Protein AF-A0A9N8VY27-F1 (afdb_monomer)

Radius of gyration: 23.12 Å; Cα contacts (8 Å, |Δi|>4): 378; chains: 1; bounding box: 65×55×82 Å

Solvent-accessible surface area (backbone atoms only — not comparable to full-atom values): 11730 Å² total; per-residue (Å²): 120,70,76,61,56,57,55,54,54,52,52,53,52,54,52,57,55,53,61,64,66,69,63,81,72,71,74,78,86,75,78,68,67,91,66,80,69,91,60,79,56,94,45,89,75,40,46,39,53,56,49,27,48,49,54,14,64,77,67,76,49,36,41,46,21,41,37,42,38,32,51,51,81,36,40,37,30,55,74,49,71,52,62,86,35,38,39,63,42,40,29,87,77,61,75,83,46,96,44,73,17,51,81,63,75,64,68,43,48,51,77,38,72,49,52,33,12,26,27,38,68,54,91,88,37,25,30,30,35,40,39,32,34,37,37,70,48,100,80,61,44,49,33,36,40,38,41,37,28,47,69,75,75,72,58,46,74,52,74,48,64,71,56,72,89,54,35,41,75,49,54,45,73,36,80,92,57,29,30,44,36,39,36,37,28,52,49,82,75,75,73,80,65,66,72,63,60,59,62,52,58,73,72,53,89,125

Foldseek 3Di:
DVVVVVVVVVVVVVVVVVVVVVPPPPPPDAPQDPDPDPQPDPDLQNVQLVLLVVVCVVVVWAKAKEKEFAQAQFKKFWPDKDKPFFDWDAPVSVVPDGDGQPWDRDIDGHRDMRMHMTIGPDDQAWIWMKTKMFTPDPVRWIKMKIWTGHSDDAIDIDMDGDDPQFWDWHWHADDRRRYIYIYIYTDDPPPPPPVVVVVVVVVPDD

Sequence (206 aa):
MFYRLLKFTVVIFTIAFLSELAHTASPPPIEATSSPFLCQEASATCSCPLLARKISSEHNSRCASIILDNKSSYNVRLVVASLEDGRWVTSDDSGDVDIDCSPRTKRFANDELEVLSSVTSHFLGGIRGYATFHLDDDASTNFTIYWDAPLLGDNSYGITGLPTTKYQVALQNNLDNTVFQVTVRPVSTYSTDWGSIFSVLSLIGI

Structure (mmCIF, N/CA/C/O backbone):
data_AF-A0A9N8VY27-F1
#
_entry.id   AF-A0A9N8VY27-F1
#
loop_
_atom_site.group_PDB
_atom_site.id
_atom_site.type_symbol
_atom_site.label_atom_id
_atom_site.label_alt_id
_atom_site.label_comp_id
_atom_site.label_asym_id
_atom_site.label_entity_id
_atom_site.label_seq_id
_atom_site.pdbx_PDB_ins_code
_atom_site.Cartn_x
_atom_site.Cartn_y
_atom_site.Cartn_z
_atom_site.occupancy
_atom_site.B_iso_or_equiv
_atom_site.auth_seq_id
_atom_site.auth_comp_id
_atom_site.auth_asym_id
_atom_site.auth_atom_id
_atom_site.pdbx_PDB_model_num
ATOM 1 N N . MET A 1 1 ? -9.337 -30.375 -45.162 1.00 54.84 1 MET A N 1
ATOM 2 C CA . MET A 1 1 ? -8.388 -29.599 -44.327 1.00 54.84 1 MET A CA 1
ATOM 3 C C . MET A 1 1 ? -8.992 -28.286 -43.801 1.00 54.84 1 MET A C 1
ATOM 5 O O . MET A 1 1 ? -8.770 -27.970 -42.642 1.00 54.84 1 MET A O 1
ATOM 9 N N . PHE A 1 2 ? -9.850 -27.595 -44.567 1.00 47.31 2 PHE A N 1
ATOM 10 C CA . PHE A 1 2 ? -10.542 -26.354 -44.155 1.00 47.31 2 PHE A CA 1
ATOM 11 C C . PHE A 1 2 ? -11.469 -26.460 -42.923 1.00 47.31 2 PHE A C 1
ATOM 13 O O . PHE A 1 2 ? -11.530 -25.541 -42.114 1.00 47.31 2 PHE A O 1
ATOM 20 N N . TYR A 1 3 ? -12.138 -27.598 -42.716 1.00 42.38 3 TYR A N 1
ATOM 21 C CA . TYR A 1 3 ? -13.094 -27.772 -41.607 1.00 42.38 3 TYR A CA 1
ATOM 22 C C . TYR A 1 3 ? -12.462 -27.793 -40.202 1.00 42.38 3 TYR A C 1
ATOM 24 O O . TYR A 1 3 ? -13.162 -27.610 -39.208 1.00 42.38 3 TYR A O 1
ATOM 32 N N . ARG A 1 4 ? -11.148 -28.044 -40.098 1.00 44.53 4 ARG A N 1
ATOM 33 C CA . ARG A 1 4 ? -10.441 -28.065 -38.807 1.00 44.53 4 ARG A CA 1
ATOM 34 C C . ARG A 1 4 ? -10.007 -26.669 -38.361 1.00 44.53 4 ARG A C 1
ATOM 36 O O . ARG A 1 4 ? -10.072 -26.397 -37.171 1.00 44.53 4 ARG A O 1
ATOM 43 N N . LEU A 1 5 ? -9.655 -25.782 -39.295 1.00 49.31 5 LEU A N 1
ATOM 44 C CA . LEU A 1 5 ? -9.309 -24.393 -38.975 1.00 49.31 5 LEU A CA 1
ATOM 45 C C . LEU A 1 5 ? -10.522 -23.607 -38.462 1.00 49.31 5 LEU A C 1
ATOM 47 O O . LEU A 1 5 ? -10.403 -22.934 -37.447 1.00 49.31 5 LEU A O 1
ATOM 51 N N . LEU A 1 6 ? -11.700 -23.784 -39.073 1.00 49.19 6 LEU A N 1
ATOM 52 C CA . LEU A 1 6 ? -12.914 -23.054 -38.683 1.00 49.19 6 LEU A CA 1
ATOM 53 C C . LEU A 1 6 ? -13.363 -23.357 -37.237 1.00 49.19 6 LEU A C 1
ATOM 55 O O . LEU A 1 6 ? -13.847 -22.472 -36.538 1.00 49.19 6 LEU A O 1
ATOM 59 N N . LYS A 1 7 ? -13.169 -24.596 -36.758 1.00 47.38 7 LYS A N 1
ATOM 60 C CA . LYS A 1 7 ? -13.514 -24.978 -35.376 1.00 47.38 7 LYS A CA 1
ATOM 61 C C . LYS A 1 7 ? -12.592 -24.335 -34.339 1.00 47.38 7 LYS A C 1
ATOM 63 O O . LYS A 1 7 ? -13.070 -23.952 -33.278 1.00 47.38 7 LYS A O 1
ATOM 68 N N . PHE A 1 8 ? -11.303 -24.186 -34.646 1.00 51.16 8 PHE A N 1
ATOM 69 C CA . PHE A 1 8 ? -10.364 -23.522 -33.739 1.00 51.16 8 PHE A CA 1
ATOM 70 C C . PHE A 1 8 ? -10.653 -22.023 -33.621 1.00 51.16 8 PHE A C 1
ATOM 72 O O . PHE A 1 8 ? -10.611 -21.485 -32.520 1.00 51.16 8 PHE A O 1
ATOM 79 N N . THR A 1 9 ? -11.025 -21.357 -34.718 1.00 54.62 9 THR A N 1
ATOM 80 C CA . THR A 1 9 ? -11.335 -19.918 -34.692 1.00 54.62 9 THR A CA 1
ATOM 81 C C . THR A 1 9 ? -12.607 -19.612 -33.899 1.00 54.62 9 THR A C 1
ATOM 83 O O . THR A 1 9 ? -12.631 -18.644 -33.146 1.00 54.62 9 THR A O 1
ATOM 86 N N . VAL A 1 10 ? -13.641 -20.458 -34.006 1.00 56.47 10 VAL A N 1
ATOM 87 C CA . VAL A 1 10 ? -14.896 -20.285 -33.249 1.00 56.47 10 VAL A CA 1
ATOM 88 C C . VAL A 1 10 ? -14.684 -20.514 -31.750 1.00 56.47 10 VAL A C 1
ATOM 90 O O . VAL A 1 10 ? -15.194 -19.733 -30.954 1.00 56.47 10 VAL A O 1
ATOM 93 N N . VAL A 1 11 ? -13.884 -21.516 -31.358 1.00 55.38 11 VAL A N 1
ATOM 94 C CA . VAL A 1 11 ? -13.581 -21.784 -29.939 1.00 55.38 11 VAL A CA 1
ATOM 95 C C . VAL A 1 11 ? -12.801 -20.626 -29.303 1.00 55.38 11 VAL A C 1
ATOM 97 O O . VAL A 1 11 ? -13.135 -20.209 -28.195 1.00 55.38 11 VAL A O 1
ATOM 100 N N . ILE A 1 12 ? -11.822 -20.052 -30.013 1.00 58.09 12 ILE A N 1
ATOM 101 C CA . ILE A 1 12 ? -11.049 -18.897 -29.523 1.00 58.09 12 ILE A CA 1
ATOM 102 C C . ILE A 1 12 ? -11.950 -17.663 -29.357 1.00 58.09 12 ILE A C 1
ATOM 104 O O . ILE A 1 12 ? -11.882 -16.999 -28.324 1.00 58.09 12 ILE A O 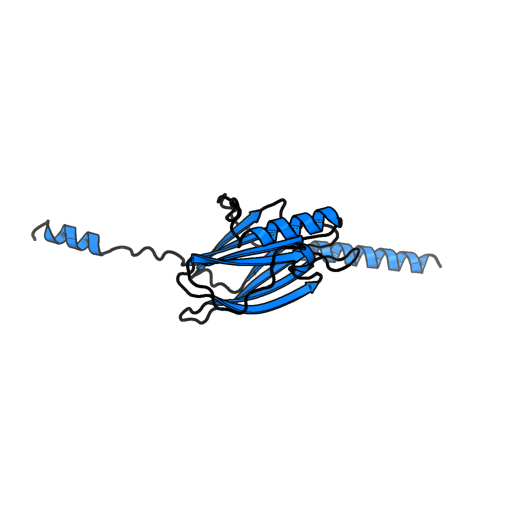1
ATOM 108 N N . PHE A 1 13 ? -12.849 -17.398 -30.311 1.00 51.25 13 PHE A N 1
ATOM 109 C CA . PHE A 1 13 ? -13.798 -16.285 -30.200 1.00 51.25 13 PHE A CA 1
ATOM 110 C C . PHE A 1 13 ? -14.789 -16.463 -29.042 1.00 51.25 13 PHE A C 1
ATOM 112 O O . PHE A 1 13 ? -15.081 -15.497 -28.344 1.00 51.25 13 PHE A O 1
ATOM 119 N N . THR A 1 14 ? -15.269 -17.683 -28.777 1.00 51.56 14 THR A N 1
ATOM 120 C CA . THR A 1 14 ? -16.169 -17.932 -27.638 1.00 51.56 14 THR A CA 1
ATOM 121 C C . THR A 1 14 ? -15.483 -17.804 -26.279 1.00 51.56 14 THR A C 1
ATOM 123 O O . THR A 1 14 ? -16.128 -17.370 -25.330 1.00 51.56 14 THR A O 1
ATOM 126 N N . ILE A 1 15 ? -14.188 -18.130 -26.171 1.00 54.22 15 ILE A N 1
ATOM 127 C CA . ILE A 1 15 ? -13.435 -17.943 -24.920 1.00 54.22 15 ILE A CA 1
ATOM 128 C C . ILE A 1 15 ? -13.197 -16.451 -24.668 1.00 54.22 15 ILE A C 1
ATOM 130 O O . ILE A 1 15 ? -13.440 -15.999 -23.555 1.00 54.22 15 ILE A O 1
ATOM 134 N N . ALA A 1 16 ? -12.828 -15.681 -25.701 1.00 53.41 16 ALA A N 1
ATOM 135 C CA . ALA A 1 16 ? -12.648 -14.232 -25.591 1.00 53.41 16 ALA A CA 1
ATOM 136 C C . ALA A 1 16 ? -13.942 -13.512 -25.157 1.00 53.41 16 ALA A C 1
ATOM 138 O O . ALA A 1 16 ? -13.914 -12.683 -24.249 1.00 53.41 16 ALA A O 1
ATOM 139 N N . PHE A 1 17 ? -15.089 -13.900 -25.726 1.00 48.56 17 PHE A N 1
ATOM 140 C CA . PHE A 1 17 ? -16.386 -13.298 -25.395 1.00 48.56 17 PHE A CA 1
ATOM 141 C C . PHE A 1 17 ? -16.886 -13.675 -23.986 1.00 48.56 17 PHE A C 1
ATOM 143 O O . PHE A 1 17 ? -17.552 -12.882 -23.325 1.00 48.56 17 PHE A O 1
ATOM 150 N N . LEU A 1 18 ? -16.546 -14.873 -23.488 1.00 44.47 18 LEU A N 1
ATOM 151 C CA . LEU A 1 18 ? -16.887 -15.299 -22.124 1.00 44.47 18 LEU A CA 1
ATOM 152 C C . LEU A 1 18 ? -16.002 -14.639 -21.054 1.00 44.47 18 LEU A C 1
ATOM 154 O O . LEU A 1 18 ? -16.495 -14.367 -19.961 1.00 44.47 18 LEU A O 1
ATOM 158 N N . SER A 1 19 ? -14.737 -14.320 -21.353 1.00 43.19 19 SER A N 1
ATOM 159 C CA . SER A 1 19 ? -13.894 -13.515 -20.451 1.00 43.19 19 SER A CA 1
ATOM 160 C C . SER A 1 19 ? -14.385 -12.071 -20.302 1.00 43.19 19 SER A C 1
ATOM 162 O O . SER A 1 19 ? -14.227 -11.479 -19.235 1.00 43.19 19 SER A O 1
ATOM 164 N N . GLU A 1 20 ? -15.037 -11.527 -21.328 1.00 44.81 20 GLU A N 1
ATOM 165 C CA . GLU A 1 20 ? -15.561 -10.155 -21.333 1.00 44.81 20 GLU A CA 1
ATOM 166 C C . GLU A 1 20 ? -16.872 -10.030 -20.531 1.00 44.81 20 GLU A C 1
ATOM 168 O O . GLU A 1 20 ? -17.117 -9.017 -19.881 1.00 44.81 20 GLU A O 1
ATOM 173 N N . LEU A 1 21 ? -17.671 -11.103 -20.463 1.00 42.84 21 LEU A N 1
ATOM 174 C CA . LEU A 1 21 ? -18.896 -11.169 -19.651 1.00 42.84 21 LEU A CA 1
ATOM 175 C C . LEU A 1 21 ? -18.650 -11.457 -18.159 1.00 42.84 21 LEU A C 1
ATOM 177 O O . LEU A 1 21 ? -19.529 -11.205 -17.340 1.00 42.84 21 LEU A O 1
ATOM 181 N N . ALA A 1 22 ? -17.471 -11.960 -17.779 1.00 44.81 22 ALA A N 1
ATOM 182 C CA . ALA A 1 22 ? -17.139 -12.237 -16.377 1.00 44.81 22 ALA A CA 1
ATOM 183 C C . ALA A 1 22 ? -16.659 -10.998 -15.588 1.00 44.81 22 ALA A C 1
ATOM 185 O O . ALA A 1 22 ? -16.536 -11.070 -14.367 1.00 44.81 22 ALA A O 1
ATOM 186 N N . HIS A 1 23 ? -16.417 -9.860 -16.252 1.00 45.12 23 HIS A N 1
ATOM 187 C CA . HIS A 1 23 ? -15.895 -8.638 -15.619 1.00 45.12 23 HIS A CA 1
ATOM 188 C C . HIS A 1 23 ? -16.975 -7.637 -15.170 1.00 45.12 23 HIS A C 1
ATOM 190 O O . HIS A 1 23 ? -16.653 -6.571 -14.651 1.00 45.12 23 HIS A O 1
ATOM 196 N N . THR A 1 24 ? -18.268 -7.961 -15.278 1.00 39.56 24 THR A N 1
ATOM 197 C CA . THR A 1 24 ? -19.356 -7.073 -14.819 1.00 39.56 24 THR A CA 1
ATOM 198 C C . THR A 1 24 ? -19.723 -7.268 -13.346 1.00 39.56 24 THR A C 1
ATOM 200 O O . THR A 1 24 ? -20.896 -7.253 -12.980 1.00 39.56 24 THR A O 1
ATOM 203 N N . ALA A 1 25 ? -18.724 -7.426 -12.485 1.00 40.16 25 ALA A N 1
ATOM 204 C CA . ALA A 1 25 ? -18.859 -7.142 -11.062 1.00 40.16 25 ALA A CA 1
ATOM 205 C C . ALA A 1 25 ? -17.912 -5.987 -10.738 1.00 40.16 25 ALA A C 1
ATOM 207 O O . ALA A 1 25 ? -16.914 -6.153 -10.043 1.00 40.16 25 ALA A O 1
ATOM 208 N N . 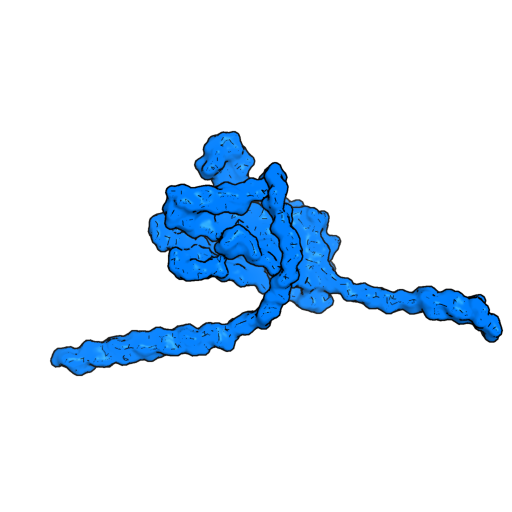SER A 1 26 ? -18.205 -4.813 -11.310 1.00 43.59 26 SER A N 1
ATOM 209 C CA . SER A 1 26 ? -17.558 -3.579 -10.877 1.00 43.59 26 SER A CA 1
ATOM 210 C C . SER A 1 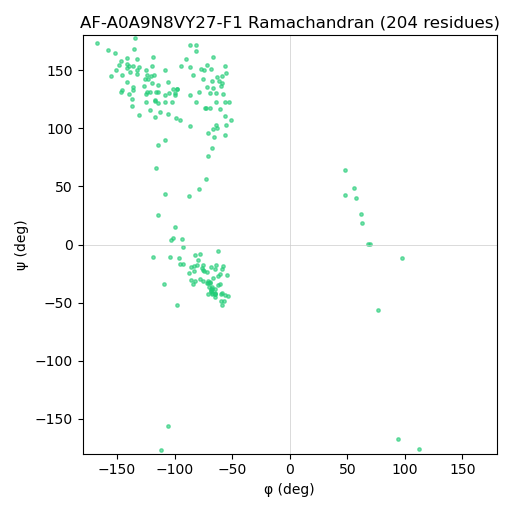26 ? -17.821 -3.428 -9.377 1.00 43.59 26 SER A C 1
ATOM 212 O O . SER A 1 26 ? -18.995 -3.396 -8.987 1.00 43.59 26 SER A O 1
ATOM 214 N N . PRO A 1 27 ? -16.785 -3.330 -8.527 1.00 49.81 27 PRO A N 1
ATOM 215 C CA . PRO A 1 27 ? -16.981 -2.885 -7.157 1.00 49.81 27 PRO A CA 1
ATOM 216 C C . PRO A 1 27 ? -17.672 -1.508 -7.164 1.00 49.81 27 PRO A C 1
ATOM 218 O O . PRO A 1 27 ? -17.583 -0.779 -8.163 1.00 49.81 27 PRO A O 1
ATOM 221 N N . PRO A 1 28 ? -18.420 -1.169 -6.097 1.00 37.41 28 PRO A N 1
ATOM 222 C CA . PRO A 1 28 ? -19.177 0.074 -6.039 1.00 37.41 28 PRO A CA 1
ATOM 223 C C . PRO A 1 28 ? -18.259 1.282 -6.280 1.00 37.41 28 PRO A C 1
ATOM 225 O O . PRO A 1 28 ? -17.085 1.237 -5.905 1.00 37.41 28 PRO A O 1
ATOM 228 N N . PRO A 1 29 ? -18.778 2.352 -6.908 1.00 36.16 29 PRO A N 1
ATOM 229 C CA . PRO A 1 29 ? -17.991 3.527 -7.237 1.00 36.16 29 PRO A CA 1
ATOM 230 C C . PRO A 1 29 ? -17.449 4.131 -5.944 1.00 36.16 29 PRO A C 1
ATOM 232 O O . PRO A 1 29 ? -18.200 4.533 -5.057 1.00 36.16 29 PRO A O 1
ATOM 235 N N . ILE A 1 30 ? -16.126 4.138 -5.831 1.00 54.56 30 ILE A N 1
ATOM 236 C CA . ILE A 1 30 ? -15.416 4.742 -4.714 1.00 54.56 30 ILE A CA 1
ATOM 237 C C . ILE A 1 30 ? -15.502 6.257 -4.907 1.00 54.56 30 ILE A C 1
ATOM 239 O O . ILE A 1 30 ? -15.006 6.784 -5.904 1.00 54.56 30 ILE A O 1
ATOM 243 N N . GLU A 1 31 ? -16.141 6.962 -3.974 1.00 38.44 31 GLU A N 1
ATOM 244 C CA . GLU A 1 31 ? -16.125 8.424 -3.942 1.00 38.44 31 GLU A CA 1
ATOM 245 C C . GLU A 1 31 ? -14.684 8.909 -3.730 1.00 38.44 31 GLU A C 1
ATOM 247 O O . GLU A 1 31 ? -14.147 8.899 -2.619 1.00 38.44 31 GLU A O 1
ATOM 252 N N . ALA A 1 32 ? -14.042 9.324 -4.822 1.00 40.38 32 ALA A N 1
ATOM 253 C CA . ALA A 1 32 ? -12.750 9.989 -4.801 1.00 40.38 32 ALA A CA 1
ATOM 254 C C . ALA A 1 32 ? -12.907 11.349 -4.108 1.00 40.38 32 ALA A C 1
ATOM 256 O O . ALA A 1 32 ? -13.254 12.357 -4.721 1.00 40.38 32 ALA A O 1
ATOM 257 N N . THR A 1 33 ? -12.680 11.378 -2.798 1.00 42.62 33 THR A N 1
ATOM 258 C CA . THR A 1 33 ? -12.598 12.632 -2.050 1.00 42.62 33 THR A CA 1
ATOM 259 C C . THR A 1 33 ? -11.269 13.294 -2.411 1.00 42.62 33 THR A C 1
ATOM 261 O O . THR A 1 33 ? -10.210 12.716 -2.168 1.00 42.62 33 THR A O 1
ATOM 264 N N . SER A 1 34 ? -11.304 14.487 -3.015 1.00 41.28 34 SER A N 1
ATOM 265 C CA . SER A 1 34 ? -10.111 15.233 -3.438 1.00 41.28 34 SER A CA 1
ATOM 266 C C . SER A 1 34 ? -9.337 15.784 -2.230 1.00 41.28 34 SER A C 1
ATOM 268 O O . SER A 1 34 ? -9.426 16.963 -1.888 1.00 41.28 34 SER A O 1
ATOM 270 N N . SER A 1 35 ? -8.608 14.918 -1.537 1.00 51.66 35 SER A N 1
ATOM 271 C CA . SER A 1 35 ? -7.626 15.310 -0.526 1.00 51.66 35 SER A CA 1
ATOM 272 C C . SER A 1 35 ? -6.291 15.642 -1.215 1.00 51.66 35 SER A C 1
ATOM 274 O O . SER A 1 35 ? -5.985 15.041 -2.247 1.00 51.66 35 SER A O 1
ATOM 276 N N . PRO A 1 36 ? -5.487 16.604 -0.733 1.00 61.84 36 PRO A N 1
ATOM 277 C CA . PRO A 1 36 ? -4.148 16.817 -1.275 1.00 61.84 36 PRO A CA 1
ATOM 278 C C . PRO A 1 36 ? -3.280 15.564 -1.080 1.00 61.84 36 PRO A C 1
ATOM 280 O O . PRO A 1 36 ? -3.354 14.897 -0.051 1.00 61.84 36 PRO A O 1
ATOM 283 N N . PHE A 1 37 ? -2.458 15.248 -2.086 1.00 65.88 37 PHE A N 1
ATOM 284 C CA . PHE A 1 37 ? -1.496 14.145 -2.042 1.00 65.88 37 PHE A CA 1
ATOM 285 C C . PHE A 1 37 ? -0.613 14.257 -0.790 1.00 65.88 37 PHE A C 1
ATOM 287 O O . PHE A 1 37 ? 0.070 15.267 -0.619 1.00 65.88 37 PHE A O 1
ATOM 294 N N . LEU A 1 38 ? -0.601 13.221 0.061 1.00 65.38 38 LEU A N 1
ATOM 295 C CA . LEU A 1 38 ? 0.125 13.228 1.346 1.00 65.38 38 LEU A CA 1
ATOM 296 C C . LEU A 1 38 ? 1.636 13.474 1.195 1.00 65.38 38 LEU A C 1
ATOM 298 O O . LEU A 1 38 ? 2.291 13.905 2.138 1.00 65.38 38 LEU A O 1
ATOM 302 N N . CYS A 1 39 ? 2.181 13.232 0.004 1.00 65.81 39 CYS A N 1
ATOM 303 C CA . CYS A 1 39 ? 3.603 13.324 -0.298 1.00 65.81 39 CYS A CA 1
ATOM 304 C C . CYS A 1 39 ? 3.971 14.529 -1.182 1.00 65.81 39 CYS A C 1
ATOM 306 O O . CYS A 1 39 ? 4.744 14.399 -2.130 1.00 65.81 39 CYS A O 1
ATOM 308 N N . GLN A 1 40 ? 3.413 15.710 -0.892 1.00 56.56 40 GLN A N 1
ATOM 309 C CA . GLN A 1 40 ? 3.793 16.959 -1.573 1.00 56.56 40 GLN A CA 1
ATOM 310 C C . GLN A 1 40 ? 5.149 17.532 -1.121 1.00 56.56 40 GLN A C 1
ATOM 312 O O . GLN A 1 40 ? 5.768 18.267 -1.887 1.00 56.56 40 GLN A O 1
ATOM 317 N N . GLU A 1 41 ? 5.635 17.181 0.075 1.00 51.69 41 GLU A N 1
ATOM 318 C CA . GLU A 1 41 ? 6.938 17.628 0.584 1.00 51.69 41 GLU A CA 1
ATOM 319 C C . GLU A 1 41 ? 7.973 16.496 0.608 1.00 51.69 41 GLU A C 1
ATOM 321 O O . GLU A 1 41 ? 7.641 15.323 0.794 1.00 51.69 41 GLU A O 1
ATOM 326 N N . ALA A 1 42 ? 9.249 16.861 0.439 1.00 50.66 42 ALA A N 1
ATOM 327 C CA . ALA A 1 42 ? 10.400 15.958 0.414 1.00 50.66 42 ALA A CA 1
ATOM 328 C C . ALA A 1 42 ? 10.751 15.408 1.812 1.00 50.66 42 ALA A C 1
ATOM 330 O O . ALA A 1 42 ? 11.866 15.576 2.306 1.00 50.66 42 ALA A O 1
ATOM 331 N N . SER A 1 43 ? 9.795 14.759 2.476 1.00 60.38 43 SER A N 1
ATOM 332 C CA . SER A 1 43 ? 10.074 13.961 3.666 1.00 60.38 43 SER A CA 1
ATOM 333 C C . SER A 1 43 ? 10.754 12.649 3.261 1.00 60.38 43 SER A C 1
ATOM 335 O O . SER A 1 43 ? 10.498 12.102 2.184 1.00 60.38 43 SER A O 1
ATOM 337 N N . ALA A 1 44 ? 11.604 12.104 4.136 1.00 61.03 44 ALA A N 1
ATOM 338 C CA . ALA A 1 44 ? 12.283 10.824 3.904 1.00 61.03 44 ALA A CA 1
ATOM 339 C C . ALA A 1 44 ? 11.306 9.655 3.658 1.00 61.03 44 ALA A C 1
ATOM 341 O O . ALA A 1 44 ? 11.694 8.630 3.114 1.00 61.03 44 ALA A O 1
ATOM 342 N N . THR A 1 45 ? 10.037 9.808 4.045 1.00 64.69 45 THR A N 1
ATOM 343 C CA . THR A 1 45 ? 8.981 8.807 3.859 1.00 64.69 45 THR A CA 1
ATOM 344 C C . THR A 1 45 ? 8.309 8.895 2.483 1.00 64.69 45 THR A C 1
ATOM 346 O O . THR A 1 45 ? 7.725 7.920 2.025 1.00 64.69 45 THR A O 1
ATOM 349 N N . CYS A 1 46 ? 8.435 10.029 1.791 1.00 75.94 46 CYS A N 1
ATOM 350 C CA . CYS A 1 46 ? 7.822 10.301 0.487 1.00 75.94 46 CYS A CA 1
ATOM 351 C C . CYS A 1 46 ? 8.797 10.202 -0.699 1.00 75.94 46 CYS A C 1
ATOM 353 O O . CYS A 1 46 ? 8.420 10.441 -1.846 1.00 75.94 46 CYS A O 1
ATOM 355 N N . SER A 1 47 ? 10.047 9.813 -0.446 1.00 86.44 47 SER A N 1
ATOM 356 C CA . SER A 1 47 ? 11.064 9.558 -1.471 1.00 86.44 47 SER A CA 1
ATOM 357 C C . SER A 1 47 ? 10.760 8.305 -2.300 1.00 86.44 47 SER A C 1
ATOM 359 O O . SER A 1 47 ? 11.020 8.287 -3.502 1.00 86.44 47 SER A O 1
ATOM 361 N N . CYS A 1 48 ? 10.149 7.285 -1.692 1.00 91.38 48 CYS A N 1
ATOM 362 C CA . CYS A 1 48 ? 9.882 5.994 -2.324 1.00 91.38 48 CYS A CA 1
ATOM 363 C C . CYS A 1 48 ? 8.997 6.073 -3.583 1.00 91.38 48 CYS A C 1
ATOM 365 O O . CYS A 1 48 ? 9.367 5.471 -4.596 1.00 91.38 48 CYS A O 1
ATOM 367 N N . PRO A 1 49 ? 7.846 6.776 -3.597 1.00 93.00 49 PRO A N 1
ATOM 368 C CA . PRO A 1 49 ? 7.018 6.861 -4.802 1.00 93.00 49 PRO A CA 1
ATOM 369 C C . PRO A 1 49 ? 7.681 7.656 -5.930 1.00 93.00 49 PRO A C 1
ATOM 371 O O . PRO A 1 49 ? 7.586 7.290 -7.102 1.00 93.00 49 PRO A O 1
ATOM 374 N N . LEU A 1 50 ? 8.405 8.723 -5.579 1.00 90.50 50 LEU A N 1
ATOM 375 C CA . LEU A 1 50 ? 9.124 9.546 -6.550 1.00 90.50 50 LEU A CA 1
ATOM 376 C C . LEU A 1 50 ? 10.291 8.781 -7.182 1.00 90.50 50 LEU A C 1
ATOM 378 O O . LEU A 1 50 ? 10.466 8.828 -8.401 1.00 90.50 50 LEU A O 1
ATOM 382 N N . LEU A 1 51 ? 11.052 8.036 -6.376 1.00 91.44 51 LEU A N 1
ATOM 383 C CA . LEU A 1 51 ? 12.151 7.208 -6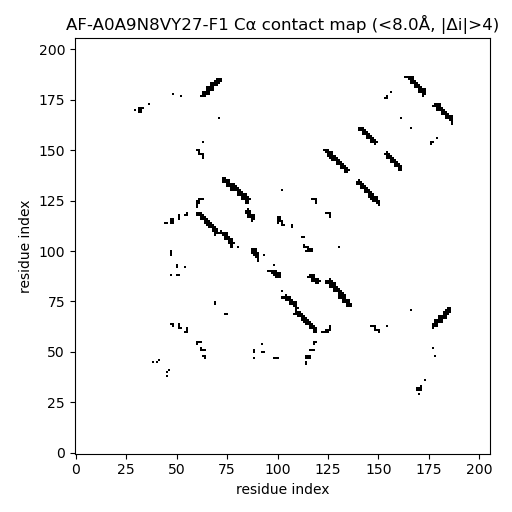.860 1.00 91.44 51 LEU A CA 1
ATOM 384 C C . LEU A 1 51 ? 11.644 6.075 -7.762 1.00 91.44 51 LEU A C 1
ATOM 386 O O . LEU A 1 51 ? 12.166 5.898 -8.859 1.00 91.44 51 LEU A O 1
ATOM 390 N N . ALA A 1 52 ? 10.576 5.375 -7.365 1.00 93.75 52 ALA A N 1
ATOM 391 C CA . ALA A 1 52 ? 9.961 4.324 -8.180 1.00 93.75 52 ALA A CA 1
ATOM 392 C C . ALA A 1 52 ? 9.545 4.830 -9.568 1.00 93.75 52 ALA A C 1
ATOM 394 O O . ALA A 1 52 ? 9.809 4.184 -10.583 1.00 93.75 52 ALA A O 1
ATOM 395 N N . ARG A 1 53 ? 8.934 6.019 -9.623 1.00 92.38 53 ARG A N 1
ATOM 396 C CA . ARG A 1 53 ? 8.557 6.672 -10.880 1.00 92.38 53 ARG A CA 1
ATOM 397 C C . ARG A 1 53 ? 9.772 7.044 -11.727 1.00 92.38 53 ARG A C 1
ATOM 399 O O . ARG A 1 53 ? 9.736 6.845 -12.939 1.00 92.38 53 ARG A O 1
ATOM 406 N N . LYS A 1 54 ? 10.835 7.569 -11.113 1.00 91.81 54 LYS A N 1
ATOM 407 C CA . LYS A 1 54 ? 12.082 7.887 -11.820 1.00 91.81 54 LYS A CA 1
ATOM 408 C C . LYS A 1 54 ? 12.665 6.636 -12.489 1.00 91.81 54 LYS A C 1
ATOM 410 O O . LYS A 1 54 ? 12.873 6.658 -13.697 1.00 91.81 54 LYS A O 1
ATOM 415 N N . ILE A 1 55 ? 12.827 5.544 -11.737 1.00 91.62 55 ILE A N 1
ATOM 416 C CA . ILE A 1 55 ? 13.330 4.256 -12.252 1.00 91.62 55 ILE A CA 1
ATOM 417 C C . ILE A 1 55 ? 12.446 3.762 -13.403 1.00 91.62 55 ILE A C 1
ATOM 419 O O . ILE A 1 55 ? 12.944 3.405 -14.469 1.00 91.62 55 ILE A O 1
ATOM 423 N N . SER A 1 56 ? 11.124 3.774 -13.209 1.00 91.88 56 SER A N 1
ATOM 424 C CA . SER A 1 56 ? 10.166 3.351 -14.235 1.00 91.88 56 SER A CA 1
ATOM 425 C C . SER A 1 56 ? 10.289 4.171 -15.519 1.00 91.88 56 SER A C 1
ATOM 427 O O . SER A 1 56 ? 10.301 3.601 -16.610 1.00 91.88 56 SER A O 1
ATOM 429 N N . SER A 1 57 ? 10.471 5.487 -15.405 1.00 90.31 57 SER A N 1
ATOM 430 C CA . SER A 1 57 ? 10.672 6.364 -16.558 1.00 90.31 57 SER A CA 1
ATOM 431 C C . SER A 1 57 ? 12.008 6.127 -17.266 1.00 90.31 57 SER A C 1
ATOM 433 O O . SER A 1 57 ? 12.049 6.174 -18.492 1.00 90.31 57 SER A O 1
ATOM 435 N N . GLU A 1 58 ? 13.097 5.896 -16.532 1.00 90.88 58 GLU A N 1
ATOM 436 C CA . GLU A 1 58 ? 14.434 5.678 -17.108 1.00 90.88 58 GLU A CA 1
ATOM 437 C C . GLU A 1 58 ? 14.541 4.322 -17.820 1.00 90.88 58 GLU A C 1
ATOM 439 O O . GLU A 1 58 ? 15.209 4.202 -18.848 1.00 90.88 58 GLU A O 1
ATOM 444 N N . HIS A 1 59 ? 13.832 3.311 -17.316 1.00 87.06 59 HIS A N 1
ATOM 445 C CA . HIS A 1 59 ? 13.859 1.949 -17.847 1.00 87.06 59 HIS A CA 1
ATOM 446 C C . HIS A 1 59 ? 12.648 1.585 -18.718 1.00 87.06 59 HIS A C 1
ATOM 448 O O . HIS A 1 59 ? 12.541 0.436 -19.147 1.00 87.06 59 HIS A O 1
ATOM 454 N N . ASN A 1 60 ? 11.752 2.539 -19.004 1.00 85.62 60 ASN A N 1
ATOM 455 C CA . ASN A 1 60 ? 10.472 2.307 -19.690 1.00 85.62 60 ASN A CA 1
ATOM 456 C C . ASN A 1 60 ? 9.689 1.122 -19.092 1.00 85.62 60 ASN A C 1
ATOM 458 O O . ASN A 1 60 ? 9.158 0.276 -19.813 1.00 85.62 60 ASN A O 1
ATOM 462 N N . SER A 1 61 ? 9.670 1.034 -17.764 1.00 91.00 61 SER A N 1
ATOM 463 C CA . SER A 1 61 ? 9.047 -0.054 -17.013 1.00 91.00 61 SER A CA 1
ATOM 464 C C . SER A 1 61 ? 7.817 0.430 -16.244 1.00 91.00 61 SER A C 1
ATOM 466 O O . SER A 1 61 ? 7.409 1.586 -16.373 1.00 91.00 61 SER A O 1
ATOM 468 N N . ARG A 1 62 ? 7.175 -0.445 -15.464 1.00 94.69 62 ARG A N 1
ATOM 469 C CA . ARG A 1 62 ? 6.039 -0.090 -14.602 1.00 94.69 62 ARG A CA 1
ATOM 470 C C . ARG A 1 62 ? 6.528 0.222 -13.188 1.00 94.69 62 ARG A C 1
ATOM 472 O O . ARG A 1 62 ? 7.557 -0.294 -12.747 1.00 94.69 62 ARG A O 1
ATOM 479 N N . CYS A 1 63 ? 5.764 1.040 -12.470 1.00 95.38 63 CYS A N 1
ATOM 480 C CA . CYS A 1 63 ? 5.898 1.234 -11.030 1.00 95.38 63 CYS A CA 1
ATOM 481 C C . CYS A 1 63 ? 4.525 1.233 -10.350 1.00 95.38 63 CYS A C 1
ATOM 483 O O . CYS A 1 63 ? 3.502 1.561 -10.961 1.00 95.38 63 CYS A O 1
ATOM 485 N N . ALA A 1 64 ? 4.523 0.851 -9.077 1.00 97.06 64 ALA A N 1
ATOM 486 C CA . ALA A 1 64 ? 3.371 0.947 -8.199 1.00 97.06 64 ALA A CA 1
ATOM 487 C C . ALA A 1 64 ? 3.840 1.231 -6.770 1.00 97.06 64 ALA A C 1
ATOM 489 O O . ALA A 1 64 ? 4.719 0.537 -6.244 1.00 97.06 64 ALA A O 1
ATOM 490 N N . SER A 1 65 ? 3.224 2.225 -6.140 1.00 96.50 65 SER A N 1
ATOM 491 C CA . SER A 1 65 ? 3.479 2.586 -4.751 1.00 96.50 65 SER A CA 1
ATOM 492 C C . SER A 1 65 ? 2.195 2.596 -3.945 1.00 96.50 65 SER A C 1
ATOM 494 O O . SER A 1 65 ? 1.152 3.037 -4.424 1.00 96.50 65 SER A O 1
ATOM 496 N N . ILE A 1 66 ? 2.290 2.148 -2.701 1.00 96.81 66 ILE A N 1
ATOM 497 C CA . ILE A 1 66 ? 1.187 2.120 -1.747 1.00 96.81 66 ILE A CA 1
ATOM 498 C C . ILE A 1 66 ? 1.538 3.058 -0.600 1.00 96.81 66 ILE A C 1
ATOM 500 O O . ILE A 1 66 ? 2.633 2.968 -0.050 1.00 96.81 66 ILE A O 1
ATOM 504 N N . ILE A 1 67 ? 0.612 3.938 -0.233 1.00 95.25 67 ILE A N 1
ATOM 505 C CA . ILE A 1 67 ? 0.704 4.775 0.964 1.00 95.25 67 ILE A CA 1
ATOM 506 C C . ILE A 1 67 ? -0.451 4.382 1.878 1.00 95.25 67 ILE A C 1
ATOM 508 O O . ILE A 1 67 ? -1.606 4.667 1.571 1.00 95.25 67 ILE A O 1
ATOM 512 N N . LEU A 1 68 ? -0.149 3.732 2.994 1.00 95.56 68 LEU A N 1
ATOM 513 C CA . LEU A 1 68 ? -1.123 3.409 4.029 1.00 95.56 68 LEU A CA 1
ATOM 514 C C . LEU A 1 68 ? -1.025 4.448 5.148 1.00 95.56 68 LEU A C 1
ATOM 516 O O . LEU A 1 68 ? -0.062 4.459 5.907 1.00 95.56 68 LEU A O 1
ATOM 520 N N . ASP A 1 69 ? -2.033 5.309 5.241 1.00 94.94 69 ASP A N 1
ATOM 521 C CA . ASP A 1 69 ? -2.193 6.321 6.285 1.00 94.94 69 ASP A CA 1
ATOM 522 C C . ASP A 1 69 ? -3.093 5.770 7.399 1.00 94.94 69 ASP A C 1
ATOM 524 O O . ASP A 1 69 ? -4.308 5.585 7.230 1.00 94.94 69 ASP A O 1
ATOM 528 N N . ASN A 1 70 ? -2.488 5.454 8.543 1.00 95.56 70 ASN A N 1
ATOM 529 C CA . ASN A 1 70 ? -3.202 4.875 9.666 1.00 95.56 70 ASN A CA 1
ATOM 530 C C . ASN A 1 70 ? -3.802 5.968 10.552 1.00 95.56 70 ASN A C 1
ATOM 532 O O . ASN A 1 70 ? -3.129 6.543 11.401 1.00 95.56 70 ASN A O 1
ATOM 536 N N . LYS A 1 71 ? -5.107 6.192 10.409 1.00 95.69 71 LYS A N 1
ATOM 537 C CA . LYS A 1 71 ? -5.912 7.064 11.275 1.00 95.69 71 LYS A CA 1
ATOM 538 C C . LYS A 1 71 ? -6.953 6.262 12.060 1.00 95.69 71 LYS A C 1
ATOM 540 O O . LYS A 1 71 ? -8.011 6.785 12.401 1.00 95.69 71 LYS A O 1
ATOM 545 N N . SER A 1 72 ? -6.691 4.974 12.291 1.00 94.00 72 SER A N 1
ATOM 546 C CA . SER A 1 72 ? -7.664 4.016 12.828 1.00 94.00 72 SER A CA 1
ATOM 547 C C . SER A 1 72 ? -7.882 4.117 14.342 1.00 94.00 72 SER A C 1
ATOM 549 O O . SER A 1 72 ? -8.772 3.448 14.857 1.00 94.00 72 SER A O 1
ATOM 551 N N . SER A 1 73 ? -7.078 4.926 15.041 1.00 94.31 73 SER A N 1
ATOM 552 C CA . SER A 1 73 ? -6.905 4.952 16.504 1.00 94.31 73 SER A CA 1
ATOM 553 C C . SER A 1 73 ? -6.179 3.739 17.101 1.00 94.31 73 SER A C 1
ATOM 555 O O . SER A 1 73 ? -5.950 3.712 18.308 1.00 94.31 73 SER A O 1
ATOM 557 N N . TYR A 1 74 ? -5.752 2.779 16.278 1.00 95.50 74 TYR A N 1
ATOM 558 C CA . TYR A 1 74 ? -5.007 1.595 16.706 1.00 95.50 74 TYR A CA 1
ATOM 559 C C . TYR A 1 74 ? -3.626 1.544 16.062 1.00 95.50 74 TYR A C 1
ATOM 561 O O . TYR A 1 74 ? -3.364 2.180 15.040 1.00 95.50 74 TYR A O 1
ATOM 569 N N . ASN A 1 75 ? -2.738 0.750 16.654 1.00 96.00 75 ASN A N 1
ATOM 570 C CA . ASN A 1 75 ? -1.471 0.418 16.021 1.00 96.00 75 ASN A CA 1
ATOM 571 C C . ASN A 1 75 ? -1.690 -0.632 14.930 1.00 96.00 75 ASN A C 1
ATOM 573 O O . ASN A 1 75 ? -2.586 -1.476 15.025 1.00 96.00 75 ASN A O 1
ATOM 577 N N . VAL A 1 76 ? -0.834 -0.591 13.915 1.00 96.56 76 VAL A N 1
ATOM 578 C CA . VAL A 1 76 ? -0.862 -1.520 12.790 1.00 96.56 76 VAL A CA 1
ATOM 579 C C . VAL A 1 76 ? 0.488 -2.211 12.676 1.00 96.56 76 VAL A C 1
ATOM 581 O O . VAL A 1 76 ? 1.543 -1.617 12.902 1.00 96.56 76 VAL A O 1
ATOM 584 N N . ARG A 1 77 ? 0.476 -3.495 12.327 1.00 96.62 77 ARG A N 1
ATOM 585 C CA . ARG A 1 77 ? 1.692 -4.246 11.998 1.00 96.62 77 ARG A CA 1
ATOM 586 C C . ARG A 1 77 ? 1.514 -5.037 10.716 1.00 96.62 77 ARG A C 1
ATOM 588 O O . ARG A 1 77 ? 0.429 -5.545 10.436 1.00 96.62 77 ARG A O 1
ATOM 595 N N . LEU A 1 78 ? 2.598 -5.179 9.966 1.00 97.25 78 LEU A N 1
ATOM 596 C CA . LEU A 1 78 ? 2.635 -6.068 8.817 1.00 97.25 78 LEU A CA 1
ATOM 597 C C . LEU A 1 78 ? 2.511 -7.531 9.274 1.00 97.25 78 LEU A C 1
ATOM 599 O O . LEU A 1 78 ? 3.170 -7.954 10.226 1.00 97.25 78 LEU A O 1
ATOM 603 N N . VAL A 1 79 ? 1.671 -8.303 8.586 1.00 97.12 79 VAL A N 1
ATOM 604 C CA . VAL A 1 79 ? 1.575 -9.763 8.745 1.00 97.12 79 VAL A CA 1
ATOM 605 C C . VAL A 1 79 ? 2.389 -10.451 7.661 1.00 97.12 79 VAL A C 1
ATOM 607 O O . VAL A 1 79 ? 3.226 -11.299 7.951 1.00 97.12 79 VAL A O 1
ATOM 610 N N . VAL A 1 80 ? 2.137 -10.082 6.407 1.00 97.00 80 VAL A N 1
ATOM 611 C CA . VAL A 1 80 ? 2.833 -10.625 5.241 1.00 97.00 80 VAL A CA 1
ATOM 612 C C . VAL A 1 80 ? 2.772 -9.617 4.107 1.00 97.00 80 VAL A C 1
ATOM 614 O O . VAL A 1 80 ? 1.761 -8.942 3.932 1.00 97.00 80 VAL A O 1
ATOM 617 N N . ALA A 1 81 ? 3.827 -9.550 3.310 1.00 97.38 81 ALA A N 1
ATOM 618 C CA . ALA A 1 81 ? 3.797 -8.887 2.021 1.00 97.38 81 ALA A CA 1
ATOM 619 C C . ALA A 1 81 ? 4.570 -9.707 0.996 1.00 97.38 81 ALA A C 1
ATOM 621 O O . ALA A 1 81 ? 5.523 -10.410 1.339 1.00 97.38 81 ALA A O 1
ATOM 622 N N . SER A 1 82 ? 4.136 -9.627 -0.255 1.00 97.00 82 SER A N 1
ATOM 623 C CA . SER A 1 82 ? 4.757 -10.345 -1.357 1.00 97.00 82 SER A CA 1
ATOM 624 C C . SER A 1 82 ? 4.587 -9.585 -2.667 1.00 97.00 82 SER A C 1
ATOM 626 O O . SER A 1 82 ? 3.601 -8.872 -2.864 1.00 97.00 82 SER A O 1
ATOM 628 N N . LEU A 1 83 ? 5.561 -9.772 -3.552 1.00 96.75 83 LEU A N 1
ATOM 629 C CA . LEU A 1 83 ? 5.479 -9.422 -4.961 1.00 96.75 83 LEU A CA 1
ATOM 630 C C . LEU A 1 83 ? 5.483 -10.736 -5.739 1.00 96.75 83 LEU A C 1
ATOM 632 O O . LEU A 1 83 ? 6.468 -11.472 -5.713 1.00 96.75 83 LEU A O 1
ATOM 636 N N . GLU A 1 84 ? 4.370 -11.036 -6.396 1.00 96.00 84 GLU A N 1
ATOM 637 C CA . GLU A 1 84 ? 4.277 -12.131 -7.363 1.00 96.00 84 GLU A CA 1
ATOM 638 C C . GLU A 1 84 ? 5.032 -11.778 -8.649 1.00 96.00 84 GLU A C 1
ATOM 640 O O . GLU A 1 84 ? 5.615 -12.652 -9.288 1.00 96.00 84 GLU A O 1
ATOM 645 N N . ASP A 1 85 ? 5.037 -10.490 -8.999 1.00 95.75 85 ASP A N 1
ATOM 646 C CA . ASP A 1 85 ? 5.855 -9.914 -10.060 1.00 95.75 85 ASP A CA 1
ATOM 647 C C . ASP A 1 85 ? 6.379 -8.531 -9.641 1.00 95.75 85 ASP A C 1
ATOM 649 O O . ASP A 1 85 ? 5.741 -7.808 -8.869 1.00 95.75 85 ASP A O 1
ATOM 653 N N . GLY A 1 86 ? 7.535 -8.153 -10.175 1.00 95.62 86 GLY A N 1
ATOM 654 C CA . GLY A 1 86 ? 8.272 -6.947 -9.830 1.00 95.62 86 GLY A CA 1
ATOM 655 C C . GLY A 1 86 ? 9.340 -7.177 -8.763 1.00 95.62 86 GLY A C 1
ATOM 656 O O . GLY A 1 86 ? 9.740 -8.302 -8.457 1.00 95.62 86 GLY A O 1
ATOM 657 N N . ARG A 1 87 ? 9.857 -6.074 -8.231 1.00 96.12 87 ARG A N 1
ATOM 658 C CA . ARG A 1 87 ? 10.767 -6.026 -7.083 1.00 96.12 87 ARG A CA 1
ATOM 659 C C . ARG A 1 87 ? 10.516 -4.760 -6.272 1.00 96.12 87 ARG 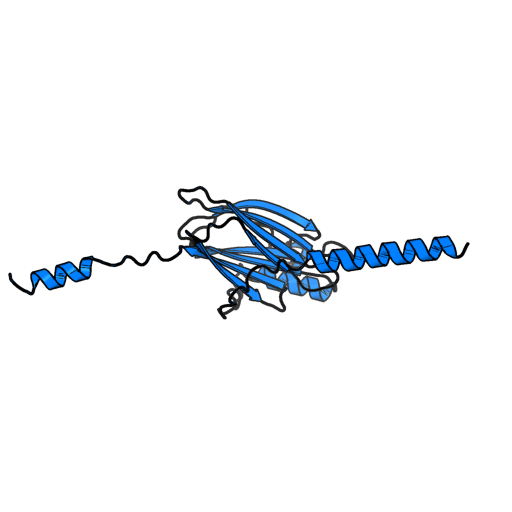A C 1
ATOM 661 O O . ARG A 1 87 ? 9.991 -3.778 -6.800 1.00 96.12 87 ARG A O 1
ATOM 668 N N . TRP A 1 88 ? 10.912 -4.777 -5.005 1.00 96.38 88 TRP A N 1
ATOM 669 C CA . TRP A 1 88 ? 10.928 -3.574 -4.178 1.00 96.38 88 TRP A CA 1
ATOM 670 C C . TRP A 1 88 ? 12.010 -2.605 -4.664 1.00 96.38 88 TRP A C 1
A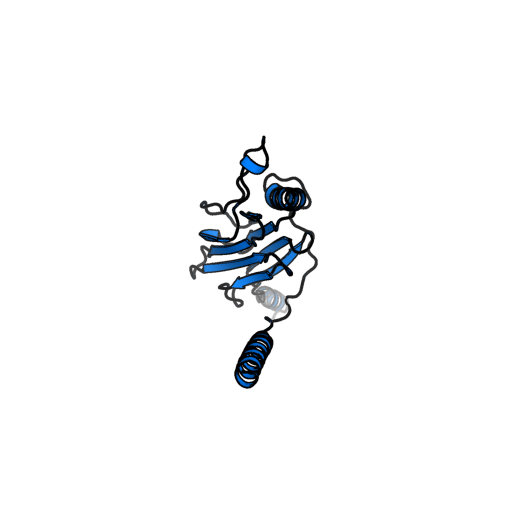TOM 672 O O . TRP A 1 88 ? 13.024 -3.026 -5.229 1.00 96.38 88 TRP A O 1
ATOM 682 N N . VAL A 1 89 ? 11.772 -1.313 -4.453 1.00 94.31 89 VAL A N 1
ATOM 683 C CA . VAL A 1 89 ? 12.784 -0.269 -4.651 1.00 94.31 89 VAL A CA 1
ATOM 684 C C . VAL A 1 89 ? 13.729 -0.262 -3.453 1.00 94.31 89 VAL A C 1
ATOM 686 O O . VAL A 1 89 ? 13.271 -0.255 -2.308 1.00 94.31 89 VAL A O 1
ATOM 689 N N . THR A 1 90 ? 15.031 -0.263 -3.718 1.00 91.19 90 THR A N 1
ATOM 690 C CA . THR A 1 90 ? 16.091 -0.365 -2.704 1.00 91.19 90 THR A CA 1
ATOM 691 C C . THR A 1 90 ? 17.198 0.661 -2.954 1.00 91.19 90 THR A C 1
ATOM 693 O O . THR A 1 90 ? 17.161 1.413 -3.928 1.00 91.19 90 THR A O 1
ATOM 696 N N . SER A 1 91 ? 18.203 0.699 -2.080 1.00 86.69 91 SER A N 1
ATOM 697 C CA . SER A 1 91 ? 19.318 1.653 -2.125 1.00 86.69 91 SER A CA 1
ATOM 698 C C . SER A 1 91 ? 20.176 1.534 -3.383 1.00 86.69 91 SER A C 1
ATOM 700 O O . SER A 1 91 ? 20.695 2.539 -3.870 1.00 86.69 91 SER A O 1
ATOM 702 N N . ASP A 1 92 ? 20.227 0.341 -3.978 1.00 85.75 92 ASP A N 1
ATOM 703 C CA . ASP A 1 92 ? 20.826 0.104 -5.297 1.00 85.75 92 ASP A CA 1
ATOM 704 C C . ASP A 1 92 ? 20.233 1.007 -6.398 1.00 85.75 92 ASP A C 1
ATOM 706 O O . ASP A 1 92 ? 20.910 1.309 -7.379 1.00 85.75 92 ASP A O 1
ATOM 710 N N . ASP A 1 93 ? 18.988 1.471 -6.238 1.00 83.00 93 ASP A N 1
ATOM 711 C CA . ASP A 1 93 ? 18.312 2.333 -7.208 1.00 83.00 93 ASP A CA 1
ATOM 712 C C . ASP A 1 93 ? 18.579 3.834 -6.999 1.00 83.00 93 ASP A C 1
ATOM 714 O O . ASP A 1 93 ? 18.447 4.634 -7.929 1.00 83.00 93 ASP A O 1
ATOM 718 N N . SER A 1 94 ? 18.919 4.249 -5.777 1.00 78.00 94 SER A N 1
ATOM 719 C CA . SER A 1 94 ? 19.224 5.646 -5.436 1.00 78.00 94 SER A CA 1
ATOM 720 C C . SER A 1 94 ? 20.711 5.981 -5.522 1.00 78.00 94 SER A C 1
ATOM 722 O O . SER A 1 94 ? 21.049 7.166 -5.560 1.00 78.00 94 SER A O 1
ATOM 724 N N . GLY A 1 95 ? 21.591 4.976 -5.553 1.00 75.00 95 GLY A N 1
ATOM 725 C CA . GLY A 1 95 ? 23.047 5.112 -5.660 1.00 75.00 95 GLY A CA 1
ATOM 726 C C . GLY A 1 95 ? 23.729 5.540 -4.357 1.00 75.00 95 GLY A C 1
ATOM 727 O O . GLY A 1 95 ? 24.597 4.830 -3.865 1.00 75.00 95 GLY A O 1
ATOM 728 N N . ASP A 1 96 ? 23.311 6.674 -3.786 1.00 71.44 96 ASP A N 1
ATOM 729 C CA . ASP A 1 96 ? 23.997 7.322 -2.651 1.00 71.44 96 ASP A CA 1
ATOM 730 C C . ASP A 1 96 ? 23.142 7.444 -1.378 1.00 71.44 96 ASP A C 1
ATOM 732 O O . ASP A 1 96 ? 23.642 7.806 -0.312 1.00 71.44 96 ASP A O 1
ATOM 736 N N . VAL A 1 97 ? 21.838 7.172 -1.474 1.00 77.06 97 VAL A N 1
ATOM 737 C CA . VAL A 1 97 ? 20.906 7.269 -0.342 1.00 77.06 97 VAL A CA 1
ATOM 738 C C . VAL A 1 97 ? 20.509 5.870 0.093 1.00 77.06 97 VAL A C 1
ATOM 740 O O . VAL A 1 97 ? 20.050 5.085 -0.733 1.00 77.06 97 VAL A O 1
ATOM 743 N N . ASP A 1 98 ? 20.642 5.576 1.385 1.00 82.69 98 ASP A N 1
ATOM 744 C CA . ASP A 1 98 ? 20.104 4.351 1.972 1.00 82.69 98 ASP A CA 1
ATOM 745 C C . ASP A 1 98 ? 18.572 4.446 2.010 1.00 82.69 98 ASP A C 1
ATOM 747 O O . ASP A 1 98 ? 17.990 5.101 2.879 1.00 82.69 98 ASP A O 1
ATOM 751 N N . ILE A 1 99 ? 17.924 3.882 0.989 1.00 86.56 99 ILE A N 1
ATOM 752 C CA . ILE A 1 99 ? 16.472 3.815 0.869 1.00 86.56 99 ILE A CA 1
ATOM 753 C C . ILE A 1 99 ? 16.042 2.356 0.771 1.00 86.56 99 ILE A C 1
ATOM 755 O O . ILE A 1 99 ? 16.569 1.583 -0.021 1.00 86.56 99 ILE A O 1
ATOM 759 N N . ASP A 1 100 ? 15.054 1.981 1.567 1.00 90.62 100 ASP A N 1
ATOM 760 C CA . ASP A 1 100 ? 14.398 0.687 1.462 1.00 90.62 100 ASP A CA 1
ATOM 761 C C . ASP A 1 100 ? 12.896 0.937 1.459 1.00 90.62 100 ASP A C 1
ATOM 763 O O . ASP A 1 100 ? 12.320 1.410 2.442 1.00 90.62 100 ASP A O 1
ATOM 767 N N . CYS A 1 101 ? 12.284 0.682 0.308 1.00 93.25 101 CYS A N 1
ATOM 768 C CA . CYS A 1 101 ? 10.852 0.831 0.100 1.00 93.25 101 CYS A CA 1
ATOM 769 C C . CYS A 1 101 ? 10.119 -0.508 0.193 1.00 93.25 101 CYS A C 1
ATOM 771 O O . CYS A 1 101 ? 8.977 -0.621 -0.274 1.00 93.25 101 CYS A O 1
ATOM 773 N N . SER A 1 102 ? 10.780 -1.532 0.737 1.00 94.38 102 SER A N 1
ATOM 774 C CA . SER A 1 102 ? 10.127 -2.765 1.125 1.00 94.38 102 SER A CA 1
ATOM 775 C C . SER A 1 102 ? 9.259 -2.554 2.380 1.00 94.38 102 SER A C 1
ATOM 777 O O . SER A 1 102 ? 9.492 -1.635 3.171 1.00 94.38 102 SER A O 1
ATOM 779 N N . PRO A 1 103 ? 8.222 -3.385 2.569 1.00 93.06 103 PRO A N 1
ATOM 780 C CA . PRO A 1 103 ? 7.339 -3.305 3.725 1.00 93.06 103 PRO A CA 1
ATOM 781 C C . PRO A 1 103 ? 8.084 -3.450 5.055 1.00 93.06 103 PRO A C 1
ATOM 783 O O . PRO A 1 103 ? 8.807 -4.424 5.286 1.00 93.06 103 PRO A O 1
ATOM 786 N N . ARG A 1 104 ? 7.841 -2.525 5.982 1.00 90.94 104 ARG A N 1
ATOM 787 C CA . ARG A 1 104 ? 8.436 -2.549 7.316 1.00 90.94 104 ARG A CA 1
ATOM 788 C C . ARG A 1 104 ? 7.815 -3.657 8.155 1.00 90.94 104 ARG A C 1
ATOM 790 O O . ARG A 1 104 ? 6.600 -3.814 8.246 1.00 90.94 104 ARG A O 1
ATOM 797 N N . THR A 1 105 ? 8.663 -4.399 8.858 1.00 88.81 105 THR A N 1
ATOM 798 C CA . THR A 1 105 ? 8.225 -5.451 9.793 1.00 88.81 105 THR A CA 1
ATOM 799 C C . THR A 1 105 ? 7.848 -4.904 11.170 1.00 88.81 105 THR A C 1
ATOM 801 O O . THR A 1 105 ? 7.161 -5.570 11.947 1.00 88.81 105 THR A O 1
ATOM 804 N N . LYS A 1 106 ? 8.289 -3.683 11.495 1.00 90.12 106 LYS A N 1
ATOM 805 C CA . LYS A 1 106 ? 7.988 -3.026 12.767 1.00 90.12 106 LYS A CA 1
ATOM 806 C C . LYS A 1 106 ? 6.543 -2.518 12.773 1.00 90.12 106 LYS A C 1
ATOM 808 O O . LYS A 1 106 ? 6.044 -2.002 11.781 1.00 90.12 106 LYS A O 1
ATOM 813 N N . ARG A 1 107 ? 5.894 -2.627 13.931 1.00 92.06 107 ARG A N 1
ATOM 814 C CA . ARG A 1 107 ? 4.601 -1.994 14.212 1.00 92.06 107 ARG A CA 1
ATOM 815 C C . ARG A 1 107 ? 4.711 -0.468 14.079 1.00 92.06 107 ARG A C 1
ATOM 817 O O . ARG A 1 107 ? 5.667 0.106 14.604 1.00 92.06 107 ARG A O 1
ATOM 824 N N . PHE A 1 108 ? 3.723 0.154 13.443 1.00 92.06 108 PHE A N 1
ATOM 825 C CA . PHE A 1 108 ? 3.597 1.605 13.305 1.00 92.06 108 PHE A CA 1
ATOM 826 C C . PHE A 1 108 ? 2.314 2.105 13.981 1.00 92.06 108 PHE A C 1
ATOM 828 O O . PHE A 1 108 ? 1.316 1.383 14.093 1.00 92.06 108 PHE A O 1
ATOM 835 N N . ALA A 1 109 ? 2.393 3.307 14.540 1.00 94.50 109 ALA A N 1
ATOM 836 C CA . ALA A 1 109 ? 1.386 3.866 15.429 1.00 94.50 109 ALA A CA 1
ATOM 837 C C . ALA A 1 109 ? 0.199 4.482 14.673 1.00 94.50 109 ALA A C 1
ATOM 839 O O . ALA A 1 109 ? 0.206 4.617 13.447 1.00 94.50 109 ALA A O 1
ATOM 840 N N . ASN A 1 110 ? -0.841 4.868 15.417 1.00 93.62 110 ASN A N 1
ATOM 841 C CA . ASN A 1 110 ? -1.833 5.801 14.889 1.00 93.62 110 ASN A CA 1
ATOM 842 C C . ASN A 1 110 ? -1.148 7.114 14.480 1.00 93.62 110 ASN A C 1
ATOM 844 O O . ASN A 1 110 ? -0.208 7.556 15.134 1.00 93.62 110 ASN A O 1
ATOM 848 N N . ASP A 1 111 ? -1.648 7.726 13.413 1.00 91.75 111 ASP A N 1
ATOM 849 C CA . ASP A 1 111 ? -1.101 8.904 12.741 1.00 91.75 111 ASP A CA 1
ATOM 850 C C . ASP A 1 111 ? 0.234 8.705 12.013 1.00 91.75 111 ASP A C 1
ATOM 852 O O . ASP A 1 111 ? 0.712 9.651 11.384 1.00 91.75 111 ASP A O 1
ATOM 856 N N . GLU A 1 112 ? 0.793 7.495 12.022 1.00 92.31 112 GLU A N 1
ATOM 857 C CA . GLU A 1 112 ? 1.933 7.133 11.186 1.00 92.31 112 GLU A CA 1
ATOM 858 C C . GLU A 1 112 ? 1.487 6.570 9.834 1.00 92.31 112 GLU A C 1
ATOM 860 O O . GLU A 1 112 ? 0.362 6.092 9.649 1.00 92.31 112 GLU A O 1
ATOM 865 N N . LEU A 1 113 ? 2.414 6.623 8.881 1.00 91.44 113 LEU A N 1
ATOM 866 C CA . LEU A 1 113 ? 2.209 6.152 7.524 1.00 91.44 113 LEU A CA 1
ATOM 867 C C . LEU A 1 113 ? 3.254 5.108 7.141 1.00 91.44 113 LEU A C 1
ATOM 869 O O . LEU A 1 113 ? 4.420 5.183 7.541 1.00 91.44 113 LEU A O 1
ATOM 873 N N . GLU A 1 114 ? 2.812 4.160 6.330 1.00 93.19 114 GLU A N 1
ATOM 874 C CA . GLU A 1 114 ? 3.641 3.128 5.729 1.00 93.19 114 GLU A CA 1
ATOM 875 C C . GLU A 1 114 ? 3.666 3.338 4.217 1.00 93.19 114 GLU A C 1
ATOM 877 O O . GLU A 1 114 ? 2.619 3.524 3.591 1.00 93.19 114 GLU A O 1
ATOM 882 N N . VAL A 1 115 ? 4.864 3.327 3.629 1.00 94.06 115 VAL A N 1
ATOM 883 C CA . VAL A 1 115 ? 5.048 3.550 2.192 1.00 94.06 115 VAL A CA 1
ATOM 884 C C . VAL A 1 115 ? 5.820 2.396 1.595 1.00 94.06 115 VAL A C 1
ATOM 886 O O . VAL A 1 115 ? 6.939 2.108 2.007 1.00 94.06 115 VAL A O 1
ATOM 889 N N . LEU A 1 116 ? 5.208 1.772 0.599 1.00 95.19 116 LEU A N 1
ATOM 890 C CA . LEU A 1 116 ? 5.754 0.655 -0.154 1.00 95.19 116 LEU A CA 1
ATOM 891 C C . LEU A 1 116 ? 5.960 1.128 -1.590 1.00 95.19 116 LEU A C 1
ATOM 893 O O . LEU A 1 116 ? 5.061 1.761 -2.149 1.00 95.19 116 LEU A O 1
ATOM 897 N N . SER A 1 117 ? 7.080 0.784 -2.218 1.00 95.81 117 SER A N 1
ATOM 898 C CA . SER A 1 117 ? 7.282 1.049 -3.646 1.00 95.81 117 SER A CA 1
ATOM 899 C C . SER A 1 117 ? 7.885 -0.139 -4.359 1.00 95.81 117 SER A C 1
ATOM 901 O O . SER A 1 117 ? 8.872 -0.722 -3.915 1.00 95.81 117 SER A O 1
ATOM 903 N N . SER A 1 118 ? 7.319 -0.436 -5.520 1.00 96.81 118 SER A N 1
ATOM 904 C CA . SER A 1 118 ? 7.745 -1.529 -6.379 1.00 96.81 118 SER A CA 1
ATOM 905 C C . SER A 1 118 ? 7.885 -1.076 -7.827 1.00 96.81 118 SER A C 1
ATOM 907 O O . SER A 1 118 ? 7.208 -0.149 -8.284 1.00 96.81 118 SER A O 1
ATOM 909 N N . VAL A 1 119 ? 8.795 -1.735 -8.537 1.00 96.06 119 VAL A N 1
ATOM 910 C CA . VAL A 1 119 ? 9.093 -1.532 -9.958 1.00 96.06 119 VAL A CA 1
ATOM 911 C C . VAL A 1 119 ? 9.142 -2.882 -10.664 1.00 96.06 119 VAL A C 1
ATOM 913 O O . VAL A 1 119 ? 9.328 -3.922 -10.026 1.00 96.06 119 VAL A O 1
ATOM 916 N N . THR A 1 120 ? 8.992 -2.892 -11.985 1.00 95.50 120 THR A N 1
ATOM 917 C CA . THR A 1 120 ? 9.184 -4.115 -12.775 1.00 95.50 120 THR A CA 1
ATOM 918 C C . THR A 1 120 ? 10.602 -4.670 -12.585 1.00 95.50 120 THR A C 1
ATOM 920 O O . THR A 1 120 ? 11.580 -3.921 -12.584 1.00 95.50 120 THR A O 1
ATOM 923 N N . SER A 1 121 ? 10.735 -5.992 -12.458 1.00 91.19 121 SER A N 1
ATOM 924 C CA . SER A 1 121 ? 12.023 -6.672 -12.242 1.00 91.19 121 SER A CA 1
ATOM 925 C C . SER A 1 121 ? 12.678 -7.204 -13.521 1.00 91.19 121 SER A C 1
ATOM 927 O O . SER A 1 121 ? 13.843 -7.594 -13.491 1.00 91.19 121 SER A O 1
ATOM 929 N N . HIS A 1 122 ? 11.956 -7.236 -14.642 1.00 88.88 122 HIS A N 1
ATOM 930 C CA . HIS A 1 122 ? 12.424 -7.834 -15.889 1.00 88.88 122 HIS A CA 1
ATOM 931 C C . HIS A 1 122 ? 11.799 -7.196 -17.140 1.00 88.88 122 HIS A C 1
ATOM 933 O O . HIS A 1 122 ? 10.807 -6.471 -17.081 1.00 88.88 122 HIS A O 1
ATOM 939 N N . PHE A 1 123 ? 12.397 -7.455 -18.304 1.00 83.56 123 PHE A N 1
ATOM 940 C CA . PHE A 1 123 ? 11.920 -6.918 -19.580 1.00 83.56 123 PHE A CA 1
ATOM 941 C C . PHE A 1 123 ? 10.524 -7.461 -19.921 1.00 83.56 123 PHE A C 1
ATOM 943 O O . PHE A 1 123 ? 10.318 -8.671 -19.892 1.00 83.56 123 PHE A O 1
ATOM 950 N N . LEU A 1 124 ? 9.593 -6.566 -20.270 1.00 83.06 124 LEU A N 1
ATOM 951 C CA . LEU A 1 124 ? 8.178 -6.876 -20.540 1.00 83.06 124 LEU A CA 1
ATOM 952 C C . LEU A 1 124 ? 7.397 -7.450 -19.336 1.00 83.06 124 LEU A C 1
ATOM 954 O O . LEU A 1 124 ? 6.336 -8.041 -19.525 1.00 83.06 124 LEU A O 1
ATOM 958 N N . GLY A 1 125 ? 7.895 -7.268 -18.111 1.00 87.69 125 GLY A N 1
ATOM 959 C CA . GLY A 1 125 ? 7.182 -7.649 -16.891 1.00 87.69 125 GLY A CA 1
ATOM 960 C C . GLY A 1 125 ? 6.139 -6.620 -16.448 1.00 87.69 125 GLY A C 1
ATOM 961 O O . GLY A 1 125 ? 6.132 -5.472 -16.904 1.00 87.69 125 GLY A O 1
ATOM 962 N N . GLY A 1 126 ? 5.273 -7.028 -15.526 1.00 94.06 126 GLY A N 1
ATOM 963 C CA . GLY A 1 126 ? 4.380 -6.137 -14.794 1.00 94.06 126 GLY A CA 1
ATOM 964 C C . GLY A 1 126 ? 4.857 -5.945 -13.357 1.00 94.06 126 GLY A C 1
ATOM 965 O O . GLY A 1 126 ? 6.038 -6.084 -13.033 1.00 94.06 126 GLY A O 1
ATOM 966 N N . ILE A 1 127 ? 3.915 -5.598 -12.492 1.00 97.06 127 ILE A N 1
ATOM 967 C CA . ILE A 1 127 ? 4.057 -5.677 -11.042 1.00 97.06 127 ILE A CA 1
ATOM 968 C C . ILE A 1 127 ? 2.766 -6.265 -10.519 1.00 97.06 127 ILE A C 1
ATOM 970 O O . ILE A 1 127 ? 1.695 -5.774 -10.859 1.00 97.06 127 ILE A O 1
ATOM 974 N N . ARG A 1 128 ? 2.858 -7.250 -9.636 1.00 97.81 128 ARG A N 1
ATOM 975 C CA . ARG A 1 128 ? 1.701 -7.741 -8.900 1.00 97.81 128 ARG A CA 1
ATOM 976 C C . ARG A 1 128 ? 2.110 -8.024 -7.477 1.00 97.81 128 ARG A C 1
ATOM 978 O O . ARG A 1 128 ? 3.102 -8.711 -7.245 1.00 97.81 128 ARG A O 1
ATOM 985 N N . GLY A 1 129 ? 1.350 -7.507 -6.527 1.00 97.81 129 GLY A N 1
ATOM 986 C CA . GLY A 1 129 ? 1.686 -7.656 -5.126 1.00 97.81 129 GLY A CA 1
ATOM 987 C C . GLY A 1 129 ? 0.509 -7.497 -4.194 1.00 97.81 129 GLY A C 1
ATOM 988 O O . GLY A 1 129 ? -0.575 -7.042 -4.567 1.00 97.81 129 GLY A O 1
ATOM 989 N N . TYR A 1 130 ? 0.755 -7.885 -2.951 1.00 98.38 130 TYR A N 1
ATOM 990 C CA . TYR A 1 130 ? -0.168 -7.673 -1.855 1.00 98.38 130 TYR A CA 1
ATOM 991 C C . TYR A 1 130 ? 0.583 -7.472 -0.540 1.00 98.38 130 TYR A C 1
ATOM 993 O O . TYR A 1 130 ? 1.698 -7.960 -0.339 1.00 98.38 130 TYR A O 1
ATOM 1001 N N . ALA A 1 131 ? -0.067 -6.780 0.387 1.00 98.19 131 ALA A N 1
ATOM 1002 C CA . ALA A 1 131 ? 0.373 -6.620 1.761 1.00 98.19 131 ALA A CA 1
ATOM 1003 C C . ALA A 1 131 ? -0.827 -6.792 2.695 1.00 98.19 131 ALA A C 1
ATOM 1005 O O . ALA A 1 131 ? -1.856 -6.137 2.535 1.00 98.19 131 ALA A O 1
ATOM 1006 N N . THR A 1 132 ? -0.699 -7.701 3.657 1.00 98.31 132 THR A N 1
ATOM 1007 C CA . THR A 1 132 ? -1.688 -7.941 4.708 1.00 98.31 132 THR A CA 1
ATOM 1008 C C . THR A 1 132 ? -1.188 -7.358 6.015 1.00 98.31 132 THR A C 1
ATOM 1010 O O . THR A 1 132 ? -0.071 -7.638 6.455 1.00 98.31 132 THR A O 1
ATOM 1013 N N . PHE A 1 133 ? -2.052 -6.588 6.652 1.00 97.94 133 PHE A N 1
ATOM 1014 C CA . PHE A 1 133 ? -1.804 -5.871 7.884 1.00 97.94 133 PHE A CA 1
ATOM 1015 C C . PHE A 1 133 ? -2.762 -6.340 8.969 1.00 97.94 133 PHE A C 1
ATOM 1017 O O . PHE A 1 133 ? -3.870 -6.798 8.690 1.00 97.94 133 PHE A O 1
ATOM 1024 N N . HIS A 1 134 ? -2.318 -6.192 10.207 1.00 97.25 134 HIS A N 1
ATOM 1025 C CA . HIS A 1 134 ? -3.080 -6.471 11.407 1.00 97.25 134 HIS A CA 1
ATOM 1026 C C . HIS A 1 134 ? -3.263 -5.182 12.198 1.00 97.25 134 HIS A C 1
ATOM 1028 O O . HIS A 1 134 ? -2.274 -4.528 12.539 1.00 97.25 134 HIS A O 1
ATOM 1034 N N . LEU A 1 135 ? -4.515 -4.840 12.485 1.00 96.38 135 LEU A N 1
ATOM 1035 C CA . LEU A 1 135 ? -4.903 -3.804 13.433 1.00 96.38 135 LEU A CA 1
ATOM 1036 C C . LEU A 1 135 ? -4.968 -4.415 14.828 1.00 96.38 135 LEU A C 1
ATOM 1038 O O . LEU A 1 135 ? -5.654 -5.414 15.037 1.00 96.38 135 LEU A O 1
ATOM 1042 N N . ASP A 1 136 ? -4.300 -3.783 15.789 1.00 94.62 136 ASP A N 1
ATOM 1043 C CA . ASP A 1 136 ? -4.372 -4.175 17.199 1.00 94.62 136 ASP A CA 1
ATOM 1044 C C . ASP A 1 136 ? -5.677 -3.660 17.857 1.00 94.62 136 ASP A C 1
ATOM 1046 O O . ASP A 1 136 ? -5.647 -3.036 18.918 1.00 94.62 136 ASP A O 1
ATOM 1050 N N . ASP A 1 137 ? -6.822 -3.869 17.197 1.00 92.69 137 ASP A N 1
ATOM 1051 C CA . ASP A 1 137 ? -8.153 -3.582 17.736 1.00 92.69 137 ASP A CA 1
ATOM 1052 C C . ASP A 1 137 ? -8.697 -4.765 18.550 1.00 92.69 137 ASP A C 1
ATOM 1054 O O . ASP A 1 137 ? -8.150 -5.871 18.529 1.00 92.69 137 ASP A O 1
ATOM 1058 N N . ASP A 1 138 ? -9.820 -4.562 19.241 1.00 88.06 138 ASP A N 1
ATOM 1059 C CA . ASP A 1 138 ? -10.421 -5.601 20.091 1.00 88.06 138 ASP A CA 1
ATOM 1060 C C . ASP A 1 138 ? -10.811 -6.868 19.310 1.00 88.06 138 ASP A C 1
ATOM 1062 O O . ASP A 1 138 ? -10.883 -7.957 19.879 1.00 88.06 138 ASP A O 1
ATOM 1066 N N . ALA A 1 139 ? -11.072 -6.741 18.002 1.00 86.69 139 ALA A N 1
ATOM 1067 C CA . ALA A 1 139 ? -11.389 -7.869 17.129 1.00 86.69 139 ALA A CA 1
ATOM 1068 C C . ALA A 1 139 ? -10.166 -8.471 16.424 1.00 86.69 139 ALA A C 1
ATOM 1070 O O . ALA A 1 139 ? -10.330 -9.472 15.724 1.00 86.69 139 ALA A O 1
ATOM 1071 N N . SER A 1 140 ? -8.961 -7.914 16.608 1.00 87.19 140 SER A N 1
ATOM 1072 C CA . SER A 1 140 ? -7.735 -8.403 15.967 1.00 87.19 140 SER A CA 1
ATOM 1073 C C . SER A 1 140 ? -7.858 -8.462 14.435 1.00 87.19 140 SER A C 1
ATOM 1075 O O . SER A 1 140 ? -7.577 -9.481 13.798 1.00 87.19 140 SER A O 1
ATOM 1077 N N . THR A 1 141 ? -8.333 -7.366 13.843 1.00 95.69 141 THR A N 1
ATOM 1078 C CA . THR A 1 141 ? -8.738 -7.264 12.436 1.00 95.69 141 THR A CA 1
ATOM 1079 C C . THR A 1 141 ? -7.543 -7.358 11.485 1.00 95.69 141 THR A C 1
ATOM 1081 O O . THR A 1 141 ? -6.576 -6.608 11.609 1.00 95.69 141 THR A O 1
ATOM 1084 N N . ASN A 1 142 ? -7.644 -8.221 10.469 1.00 97.25 142 ASN A N 1
ATOM 1085 C CA . ASN A 1 142 ? -6.687 -8.280 9.363 1.00 97.25 142 ASN A CA 1
ATOM 1086 C C . ASN A 1 142 ? -7.286 -7.680 8.092 1.00 97.25 142 ASN A C 1
ATOM 1088 O O . ASN A 1 142 ? -8.438 -7.952 7.756 1.00 97.25 142 ASN A O 1
ATOM 1092 N N . PHE A 1 143 ? -6.482 -6.935 7.343 1.00 98.00 143 PHE A N 1
ATOM 1093 C CA . PHE A 1 143 ? -6.872 -6.408 6.041 1.00 98.00 143 PHE A CA 1
ATOM 1094 C C . PHE A 1 143 ? -5.732 -6.498 5.039 1.00 98.00 143 PHE A C 1
ATOM 1096 O O . PHE A 1 143 ? -4.562 -6.480 5.411 1.00 98.00 143 PHE A O 1
ATOM 1103 N N . THR A 1 144 ? -6.079 -6.581 3.761 1.00 98.50 144 THR A N 1
ATOM 1104 C CA . THR A 1 144 ? -5.127 -6.777 2.670 1.00 98.50 144 THR A CA 1
ATOM 1105 C C . THR A 1 144 ? -5.293 -5.676 1.645 1.00 98.50 144 THR A C 1
ATOM 1107 O O . THR A 1 144 ? -6.408 -5.432 1.189 1.00 98.50 144 THR A O 1
ATOM 1110 N N . ILE A 1 145 ? -4.183 -5.044 1.275 1.00 98.44 145 ILE A N 1
ATOM 1111 C CA . ILE A 1 145 ? -4.067 -4.159 0.117 1.00 98.44 145 ILE A CA 1
ATOM 1112 C C . ILE A 1 145 ? -3.396 -4.957 -0.996 1.00 98.44 145 ILE A C 1
ATOM 1114 O O . ILE A 1 145 ? -2.398 -5.631 -0.745 1.00 98.44 145 ILE A O 1
ATOM 1118 N N . TYR A 1 146 ? -3.926 -4.885 -2.209 1.00 97.94 146 TYR A N 1
ATOM 1119 C CA . TYR A 1 146 ? -3.364 -5.544 -3.386 1.00 97.94 146 TYR A CA 1
ATOM 1120 C C . TYR A 1 146 ? -3.262 -4.566 -4.553 1.00 97.94 146 TYR A C 1
ATOM 1122 O O . TYR A 1 146 ? -4.020 -3.596 -4.638 1.00 97.94 146 TYR A O 1
ATOM 1130 N N . TRP A 1 147 ? -2.303 -4.820 -5.439 1.00 97.94 147 TRP A N 1
ATOM 1131 C CA . TRP A 1 147 ? -2.047 -4.004 -6.619 1.00 97.94 147 TRP A CA 1
ATOM 1132 C C . TRP A 1 147 ? -1.570 -4.855 -7.793 1.00 97.94 147 TRP A C 1
ATOM 1134 O O . TRP A 1 147 ? -0.841 -5.833 -7.618 1.00 97.94 147 TRP A O 1
ATOM 1144 N N . ASP A 1 148 ? -1.969 -4.449 -8.994 1.00 97.31 148 ASP A N 1
ATOM 1145 C CA . ASP A 1 148 ? -1.504 -5.003 -10.264 1.00 97.31 148 ASP A CA 1
ATOM 1146 C C . ASP A 1 148 ? -1.238 -3.846 -11.238 1.00 97.31 148 ASP A C 1
ATOM 1148 O O . ASP A 1 148 ? -2.136 -3.060 -11.546 1.00 97.31 148 ASP A O 1
ATOM 1152 N N . ALA A 1 149 ? 0.004 -3.728 -11.694 1.00 96.12 149 ALA A N 1
ATOM 1153 C CA . ALA A 1 149 ? 0.438 -2.828 -12.751 1.00 96.12 149 ALA A CA 1
ATOM 1154 C C . ALA A 1 149 ? 0.908 -3.687 -13.935 1.00 96.12 149 ALA A C 1
ATOM 1156 O O . ALA A 1 149 ? 2.104 -3.990 -14.038 1.00 96.12 149 ALA A O 1
ATOM 1157 N N . PRO A 1 150 ? -0.006 -4.103 -14.827 1.00 94.19 150 PRO A N 1
ATOM 1158 C CA . PRO A 1 150 ? 0.343 -4.971 -15.941 1.00 94.19 150 PRO A CA 1
ATOM 1159 C C . PRO A 1 150 ? 1.266 -4.247 -16.927 1.00 94.19 150 PRO A C 1
ATOM 1161 O O . PRO A 1 150 ? 1.325 -3.016 -16.965 1.00 94.19 150 PRO A O 1
ATOM 1164 N N . LEU A 1 151 ? 1.961 -5.017 -17.771 1.00 91.00 151 LEU A N 1
ATOM 1165 C CA . LEU A 1 151 ? 2.783 -4.467 -18.856 1.00 91.00 151 LEU A CA 1
ATOM 1166 C C . LEU A 1 151 ? 1.981 -3.506 -19.751 1.00 91.00 151 LEU A C 1
ATOM 1168 O O . LEU A 1 151 ? 2.471 -2.445 -20.132 1.00 91.00 151 LEU A O 1
ATOM 1172 N N . LEU A 1 152 ? 0.759 -3.913 -20.101 1.00 88.25 152 LEU A N 1
ATOM 1173 C CA . LEU A 1 152 ? -0.175 -3.159 -20.927 1.00 88.25 152 LEU A CA 1
ATOM 1174 C C . LEU A 1 152 ? -1.483 -2.978 -20.162 1.00 88.25 152 LEU A C 1
ATOM 1176 O O . LEU A 1 152 ? -2.047 -3.952 -19.666 1.00 88.25 152 LEU A O 1
ATOM 1180 N N . GLY A 1 153 ? -1.970 -1.740 -20.126 1.00 88.88 153 GLY A N 1
ATOM 1181 C CA . GLY A 1 153 ? -3.191 -1.361 -19.423 1.00 88.88 153 GLY A CA 1
ATOM 1182 C C . GLY A 1 153 ? -2.932 -0.459 -18.221 1.00 88.88 153 GLY A C 1
ATOM 1183 O O . GLY A 1 153 ? -1.803 -0.026 -17.957 1.00 88.88 153 GLY A O 1
ATOM 1184 N N . ASP A 1 154 ? -4.013 -0.162 -17.515 1.00 90.50 154 ASP A N 1
ATOM 1185 C CA . ASP A 1 154 ? -3.991 0.696 -16.339 1.00 90.50 154 ASP A CA 1
ATOM 1186 C C . ASP A 1 154 ? -3.665 -0.104 -15.081 1.00 90.50 154 ASP A C 1
ATOM 1188 O O . ASP A 1 154 ? -3.952 -1.298 -14.978 1.00 90.50 154 ASP A O 1
ATOM 1192 N N . ASN A 1 155 ? -3.076 0.578 -14.102 1.00 94.19 155 ASN A N 1
ATOM 1193 C CA . ASN A 1 155 ? -2.876 -0.004 -12.786 1.00 94.19 155 ASN A CA 1
ATOM 1194 C C . ASN A 1 155 ? -4.225 -0.208 -12.087 1.00 94.19 155 ASN A C 1
ATOM 1196 O O . ASN A 1 155 ? -5.109 0.654 -12.135 1.00 94.19 155 ASN A O 1
ATOM 1200 N N . SER A 1 156 ? -4.351 -1.329 -11.386 1.00 96.12 156 SER A N 1
ATOM 1201 C CA . SER A 1 156 ? -5.500 -1.656 -10.553 1.00 96.12 156 SER A CA 1
ATOM 1202 C C . SER A 1 156 ? -5.068 -1.868 -9.109 1.00 96.12 156 SER A C 1
ATOM 1204 O O . SER A 1 156 ? -3.980 -2.372 -8.825 1.00 96.12 156 SER A O 1
ATOM 1206 N N . TYR A 1 157 ? -5.938 -1.463 -8.192 1.00 97.62 157 TYR A N 1
ATOM 1207 C CA . TYR A 1 157 ? -5.678 -1.472 -6.762 1.00 97.62 157 TYR A CA 1
ATOM 1208 C C . TYR A 1 157 ? -6.935 -1.885 -6.014 1.00 97.62 157 TYR A C 1
ATOM 1210 O O . TYR A 1 157 ? -8.055 -1.671 -6.487 1.00 97.62 157 TYR A O 1
ATOM 1218 N N . GLY A 1 158 ? -6.765 -2.418 -4.812 1.00 96.56 158 GLY A N 1
ATOM 1219 C CA . GLY A 1 158 ? -7.893 -2.619 -3.924 1.00 96.56 158 GLY A CA 1
ATOM 1220 C C . GLY A 1 158 ? -7.499 -2.957 -2.502 1.00 96.56 158 GLY A C 1
ATOM 1221 O O . GLY A 1 158 ? -6.329 -3.138 -2.164 1.00 96.56 158 GLY A O 1
ATOM 1222 N N . ILE A 1 159 ? -8.525 -3.002 -1.661 1.00 97.94 159 ILE A N 1
ATOM 1223 C CA . ILE A 1 159 ? -8.417 -3.319 -0.245 1.00 97.94 159 ILE A CA 1
ATOM 1224 C C . ILE A 1 159 ? -9.603 -4.176 0.188 1.00 97.94 159 ILE A C 1
ATOM 1226 O O . ILE A 1 159 ? -10.742 -3.930 -0.207 1.00 97.94 159 ILE A O 1
ATOM 1230 N N . THR A 1 160 ? -9.343 -5.171 1.031 1.00 97.44 160 THR A N 1
ATOM 1231 C CA . THR A 1 160 ? -10.365 -6.054 1.611 1.00 97.44 160 THR A CA 1
ATOM 1232 C C . THR A 1 160 ? -10.058 -6.386 3.067 1.00 97.44 160 THR A C 1
ATOM 1234 O O . THR A 1 160 ? -8.913 -6.291 3.496 1.00 97.44 160 THR A O 1
ATOM 1237 N N . GLY A 1 161 ? -11.066 -6.835 3.820 1.00 95.38 161 GLY A N 1
ATOM 1238 C CA . GLY A 1 161 ? -10.903 -7.342 5.191 1.00 95.38 161 GLY A CA 1
ATOM 1239 C C . GLY A 1 161 ? -11.214 -6.332 6.299 1.00 95.38 161 GLY A C 1
ATOM 1240 O O . GLY A 1 161 ? -11.395 -6.733 7.443 1.00 95.38 161 GLY A O 1
ATOM 1241 N N . LEU A 1 162 ? -11.370 -5.043 5.973 1.00 95.06 162 LEU A N 1
ATOM 1242 C CA . LEU A 1 162 ? -11.831 -4.042 6.939 1.00 95.06 162 LEU A CA 1
ATOM 1243 C C . LEU A 1 162 ? -13.364 -4.077 7.087 1.00 95.06 162 LEU A C 1
ATOM 1245 O O . LEU A 1 162 ? -14.070 -3.872 6.096 1.00 95.06 162 LEU A O 1
ATOM 1249 N N . PRO A 1 163 ? -13.908 -4.294 8.301 1.00 93.31 163 PRO A N 1
ATOM 1250 C CA . PRO A 1 163 ? -15.344 -4.225 8.540 1.00 93.31 163 PRO A CA 1
ATOM 1251 C C . PRO A 1 163 ? -15.840 -2.781 8.421 1.00 93.31 163 PRO A C 1
ATOM 1253 O O . PRO A 1 163 ? -15.484 -1.916 9.223 1.00 93.31 163 PRO A O 1
ATOM 1256 N N . THR A 1 164 ? -16.722 -2.537 7.451 1.00 91.75 164 THR A N 1
ATOM 1257 C CA . THR A 1 164 ? -17.288 -1.208 7.148 1.00 91.75 164 THR A CA 1
ATOM 1258 C C . THR A 1 164 ? -18.137 -0.625 8.278 1.00 91.75 164 THR A C 1
ATOM 1260 O O . THR A 1 164 ? -18.379 0.575 8.313 1.00 91.75 164 THR A O 1
ATOM 1263 N N . THR A 1 165 ? -18.575 -1.456 9.227 1.00 91.62 165 THR A N 1
ATOM 1264 C CA . THR A 1 165 ? -19.281 -1.023 10.442 1.00 91.62 165 THR A CA 1
ATOM 1265 C C . THR A 1 165 ? -18.362 -0.367 11.470 1.00 91.62 165 THR A C 1
ATOM 1267 O O . THR A 1 165 ? -18.845 0.383 12.313 1.00 91.62 165 THR A O 1
ATOM 1270 N N . LYS A 1 166 ? -17.054 -0.650 11.420 1.00 92.38 166 LYS A N 1
ATOM 1271 C CA . LYS A 1 166 ? -16.050 -0.100 12.342 1.00 92.38 166 LYS A CA 1
ATOM 1272 C C . LYS A 1 166 ? -15.129 0.909 11.678 1.00 92.38 166 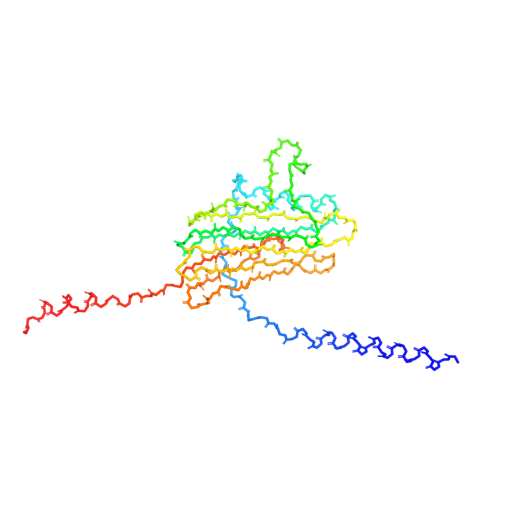LYS A C 1
ATOM 1274 O O . LYS A 1 166 ? -14.701 1.847 12.343 1.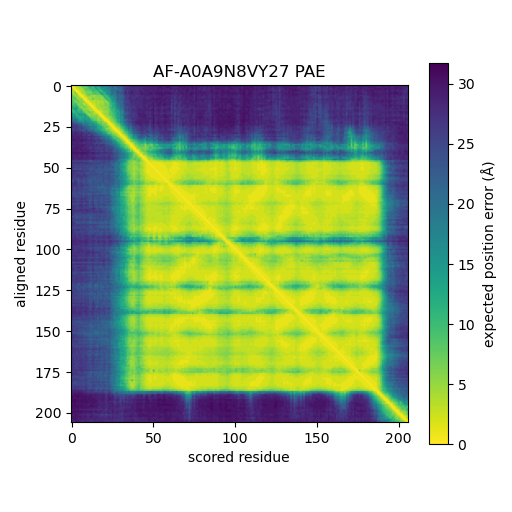00 92.38 166 LYS A O 1
ATOM 1279 N N . TYR A 1 167 ? -14.815 0.719 10.397 1.00 95.00 167 TYR A N 1
ATOM 1280 C CA . TYR A 1 167 ? -13.835 1.535 9.692 1.00 95.00 167 TYR A CA 1
ATOM 1281 C C . TYR A 1 167 ? -14.395 2.131 8.405 1.00 95.00 167 TYR A C 1
ATOM 1283 O O . TYR A 1 167 ? -15.032 1.450 7.603 1.00 95.00 167 TYR A O 1
ATOM 1291 N N . GLN A 1 168 ? -14.086 3.405 8.193 1.00 95.00 168 GLN A N 1
ATOM 1292 C CA . GLN A 1 168 ? -14.231 4.088 6.921 1.00 95.00 168 GLN A CA 1
ATOM 1293 C C . GLN A 1 168 ? -12.875 4.103 6.215 1.00 95.00 168 GLN A C 1
ATOM 1295 O O . GLN A 1 168 ? -11.851 4.439 6.816 1.00 95.00 168 GLN A O 1
ATOM 1300 N N . VAL A 1 169 ? -12.870 3.764 4.928 1.00 94.88 169 VAL A N 1
ATOM 1301 C CA . VAL A 1 169 ? -11.660 3.754 4.104 1.00 94.88 169 VAL A CA 1
ATOM 1302 C C . VAL A 1 169 ? -11.787 4.819 3.025 1.00 94.88 169 VAL A C 1
ATOM 1304 O O . VAL A 1 169 ? -12.726 4.786 2.234 1.00 94.88 169 VAL A O 1
ATOM 1307 N N . ALA A 1 170 ? -10.847 5.760 2.997 1.00 94.81 170 ALA A N 1
ATOM 1308 C CA . ALA A 1 170 ? -10.706 6.722 1.910 1.00 94.81 170 ALA A CA 1
ATOM 1309 C C . ALA A 1 170 ? -9.587 6.257 0.976 1.00 94.81 170 ALA A C 1
ATOM 1311 O O . ALA A 1 170 ? -8.494 5.931 1.439 1.00 94.81 170 ALA A O 1
ATOM 1312 N N . LEU A 1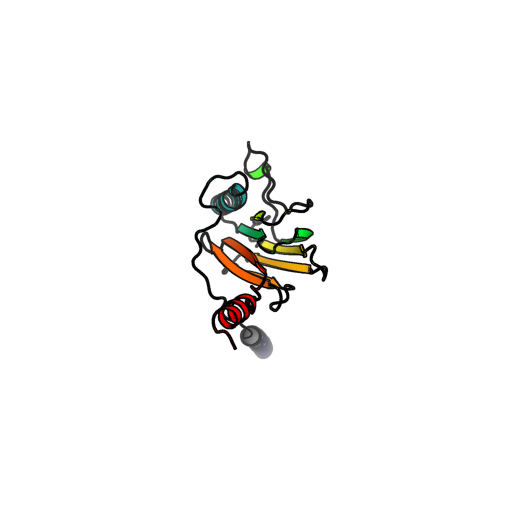 171 ? -9.869 6.226 -0.324 1.00 94.69 171 LEU A N 1
ATOM 1313 C CA . LEU A 1 171 ? -8.943 5.754 -1.347 1.00 94.69 171 LEU A CA 1
ATOM 1314 C C . LEU A 1 171 ? -8.656 6.874 -2.338 1.00 94.69 171 LEU A C 1
ATOM 1316 O O . LEU A 1 171 ? -9.567 7.599 -2.741 1.00 94.69 171 LEU A O 1
ATOM 1320 N N . GLN A 1 172 ? -7.400 6.993 -2.751 1.00 93.19 172 GLN A N 1
ATOM 1321 C CA . GLN A 1 172 ? -6.986 7.996 -3.719 1.00 93.19 172 GLN A CA 1
ATOM 1322 C C . GLN A 1 172 ? -5.867 7.469 -4.614 1.00 93.19 172 GLN A C 1
ATOM 1324 O O . GLN A 1 172 ? -4.864 6.951 -4.128 1.00 93.19 172 GLN A O 1
ATOM 1329 N N . ASN A 1 173 ? -6.020 7.672 -5.921 1.00 91.25 173 ASN A N 1
ATOM 1330 C CA . ASN A 1 173 ? -4.973 7.416 -6.905 1.00 91.25 173 ASN A CA 1
ATOM 1331 C C . ASN A 1 173 ? -4.260 8.729 -7.239 1.00 91.25 173 ASN A C 1
ATOM 1333 O O . ASN A 1 173 ? -4.911 9.743 -7.489 1.00 91.25 173 ASN A O 1
ATOM 1337 N N . ASN A 1 174 ? -2.929 8.713 -7.258 1.00 88.50 174 ASN A N 1
ATOM 1338 C CA . ASN A 1 174 ? -2.087 9.877 -7.527 1.00 88.50 174 ASN A CA 1
ATOM 1339 C C . ASN A 1 174 ? -0.950 9.529 -8.503 1.00 88.50 174 ASN A C 1
ATOM 1341 O O . ASN A 1 174 ? -0.699 8.356 -8.786 1.00 88.50 174 ASN A O 1
ATOM 1345 N N . LEU A 1 175 ? -0.265 10.566 -9.006 1.00 84.44 175 LEU A N 1
ATOM 1346 C CA . LEU A 1 175 ? 0.865 10.469 -9.945 1.00 84.44 175 LEU A CA 1
ATOM 1347 C C . LEU A 1 175 ? 0.564 9.534 -11.128 1.00 84.44 175 LEU A C 1
ATOM 1349 O O . LEU A 1 175 ? 1.185 8.485 -11.267 1.00 84.44 175 LEU A O 1
ATOM 1353 N N . ASP A 1 176 ? -0.411 9.901 -11.959 1.00 86.56 176 ASP A N 1
ATOM 1354 C CA . ASP A 1 176 ? -0.789 9.123 -13.148 1.00 86.56 176 ASP A CA 1
ATOM 1355 C C . ASP A 1 176 ? -1.188 7.670 -12.817 1.00 86.56 176 ASP A C 1
ATOM 1357 O O . ASP A 1 176 ? -0.838 6.731 -13.524 1.00 86.56 176 ASP A O 1
ATOM 1361 N N . ASN A 1 177 ? -1.917 7.492 -11.706 1.00 90.94 177 ASN A N 1
ATOM 1362 C CA . ASN A 1 177 ? -2.377 6.193 -11.202 1.00 90.94 177 ASN A CA 1
ATOM 1363 C C . ASN A 1 177 ? -1.236 5.222 -10.830 1.00 90.94 177 ASN A C 1
ATOM 1365 O O . ASN A 1 177 ? -1.420 4.010 -10.863 1.00 90.94 177 ASN A O 1
ATOM 1369 N N . THR A 1 178 ? -0.054 5.732 -10.470 1.00 93.12 178 THR A N 1
ATOM 1370 C CA . THR A 1 178 ? 1.068 4.903 -9.982 1.00 93.12 178 THR A CA 1
ATOM 1371 C C . THR A 1 178 ? 1.132 4.823 -8.461 1.00 93.12 178 THR A C 1
ATOM 1373 O O . THR A 1 178 ? 1.775 3.921 -7.924 1.00 93.12 178 THR A O 1
ATOM 1376 N N . VAL A 1 179 ? 0.442 5.724 -7.755 1.00 94.56 179 VAL A N 1
ATOM 1377 C CA . VAL A 1 179 ? 0.388 5.742 -6.291 1.00 94.56 179 VAL A CA 1
ATOM 1378 C C . VAL A 1 179 ? -1.032 5.519 -5.803 1.00 94.56 179 VAL A C 1
ATOM 1380 O O . VAL A 1 179 ? -1.919 6.311 -6.116 1.00 94.56 179 VAL A O 1
ATOM 1383 N N . PHE A 1 180 ? -1.217 4.496 -4.974 1.00 96.25 180 PHE A N 1
ATOM 1384 C CA . PHE A 1 180 ? -2.465 4.198 -4.287 1.00 96.25 180 PHE A CA 1
ATOM 1385 C C . PHE A 1 180 ? -2.359 4.562 -2.813 1.00 96.25 180 PHE A C 1
ATOM 1387 O O . PHE A 1 180 ? -1.605 3.957 -2.051 1.00 96.25 180 PHE A O 1
ATOM 1394 N N . GLN A 1 181 ? -3.115 5.575 -2.413 1.00 95.62 181 GLN A N 1
ATOM 1395 C CA . GLN A 1 181 ? -3.198 6.029 -1.038 1.00 95.62 181 GLN A CA 1
ATOM 1396 C C . GLN A 1 181 ? -4.461 5.470 -0.387 1.00 95.62 181 GLN A C 1
ATOM 1398 O O . GLN A 1 181 ? -5.569 5.624 -0.904 1.00 95.62 181 GLN A O 1
ATOM 1403 N N . VAL A 1 182 ? -4.280 4.849 0.772 1.00 96.19 182 VAL A N 1
ATOM 1404 C CA . VAL A 1 182 ? -5.325 4.245 1.590 1.00 96.19 182 VAL A CA 1
ATOM 1405 C C . VAL A 1 182 ? -5.287 4.907 2.955 1.00 96.19 182 VAL A C 1
ATOM 1407 O O . VAL A 1 182 ? -4.320 4.734 3.692 1.00 96.19 182 VAL A O 1
ATOM 1410 N N . THR A 1 183 ? -6.345 5.623 3.325 1.00 96.00 183 THR A N 1
ATOM 1411 C CA . THR A 1 183 ? -6.502 6.123 4.693 1.00 96.00 183 THR A CA 1
ATOM 1412 C C . THR A 1 183 ? -7.599 5.354 5.413 1.00 96.00 183 THR A C 1
ATOM 1414 O O . THR A 1 183 ? -8.755 5.363 4.982 1.00 96.00 183 THR A O 1
ATOM 1417 N N . VAL A 1 184 ? -7.255 4.735 6.541 1.00 95.94 184 VAL A N 1
ATOM 1418 C CA . VAL A 1 184 ? -8.193 3.982 7.388 1.00 95.94 184 VAL A CA 1
ATOM 1419 C C . VAL A 1 184 ? -8.564 4.826 8.601 1.00 95.94 184 VAL A C 1
ATOM 1421 O O . VAL A 1 184 ? -7.680 5.218 9.356 1.00 95.94 184 VAL A O 1
ATOM 1424 N N . ARG A 1 185 ? -9.856 5.097 8.806 1.00 95.50 185 ARG A N 1
ATOM 1425 C CA . ARG A 1 185 ? -10.400 5.867 9.941 1.00 95.50 185 ARG A CA 1
ATOM 1426 C C . ARG A 1 185 ? -11.462 5.054 10.679 1.00 95.50 185 ARG A C 1
ATOM 1428 O O . ARG A 1 185 ? -12.145 4.264 10.028 1.00 95.50 185 ARG A O 1
ATOM 1435 N N . PRO A 1 186 ? -11.658 5.236 11.995 1.00 93.69 186 PRO A N 1
ATOM 1436 C CA . PRO A 1 186 ? -12.839 4.698 12.653 1.00 93.69 186 PRO A CA 1
ATOM 1437 C C . PRO A 1 186 ? -14.095 5.358 12.069 1.00 93.69 186 PRO A C 1
ATOM 1439 O O . PRO A 1 186 ? -14.090 6.547 11.740 1.00 93.69 186 PRO A O 1
ATOM 1442 N N . VAL A 1 187 ? -15.185 4.603 11.952 1.00 92.31 187 VAL A N 1
ATOM 1443 C CA . VAL A 1 187 ? -16.508 5.190 11.724 1.00 92.31 187 VAL A CA 1
ATOM 1444 C C . VAL A 1 187 ? -16.833 6.022 12.957 1.00 92.31 187 VAL A C 1
ATOM 1446 O O . VAL A 1 187 ? -16.841 5.502 14.073 1.00 92.31 187 VAL A O 1
ATOM 1449 N N . SER A 1 188 ? -17.092 7.316 12.778 1.00 78.31 188 SER A N 1
ATOM 1450 C CA . SER A 1 188 ? -17.575 8.147 13.872 1.00 78.31 188 SER A CA 1
ATOM 1451 C C . SER A 1 188 ? -18.950 7.638 14.303 1.00 78.31 188 SER A C 1
ATOM 1453 O O . SER A 1 188 ? -19.972 7.906 13.673 1.00 78.31 188 SER A O 1
ATOM 1455 N N . THR A 1 189 ? -19.008 6.915 15.420 1.00 55.38 189 THR A N 1
ATOM 1456 C CA . THR A 1 189 ? -20.248 6.852 16.185 1.00 55.38 189 THR A CA 1
ATOM 1457 C C . THR A 1 189 ? -20.457 8.257 16.716 1.00 55.38 189 THR A C 1
ATOM 1459 O O . THR A 1 189 ? -19.804 8.653 17.682 1.00 55.38 189 THR A O 1
ATOM 1462 N N . TYR A 1 190 ? -21.311 9.047 16.064 1.00 43.03 190 TYR A N 1
ATOM 1463 C CA . TYR A 1 190 ? -21.871 10.218 16.717 1.00 43.03 190 TYR A CA 1
ATOM 1464 C C . TYR A 1 190 ? -22.434 9.731 18.051 1.00 43.03 190 TYR A C 1
ATOM 1466 O O . TYR A 1 190 ? -23.443 9.028 18.094 1.00 43.03 190 TYR A O 1
ATOM 1474 N N . SER A 1 191 ? -21.748 10.075 19.139 1.00 40.41 191 SER A N 1
ATOM 1475 C CA . SER A 1 191 ? -22.394 10.187 20.430 1.00 40.41 191 SER A CA 1
ATOM 1476 C C . SER A 1 191 ? -23.531 11.172 20.196 1.00 40.41 191 SER A C 1
ATOM 1478 O O . SER A 1 191 ? -23.300 12.371 20.040 1.00 40.41 191 SER A O 1
ATOM 1480 N N . THR A 1 192 ? -24.764 10.679 20.079 1.00 41.59 192 THR A N 1
ATOM 1481 C CA . THR A 1 192 ? -25.912 11.475 20.498 1.00 41.59 192 THR A CA 1
ATOM 1482 C C . THR A 1 192 ? -25.635 11.812 21.949 1.00 41.59 192 THR A C 1
ATOM 1484 O O . THR A 1 192 ? -25.860 10.994 22.839 1.00 41.59 192 THR A O 1
ATOM 1487 N N . ASP A 1 193 ? -25.040 12.980 22.152 1.00 38.38 193 ASP A N 1
ATOM 1488 C CA . ASP A 1 193 ? -24.737 13.544 23.446 1.00 38.38 193 ASP A CA 1
ATOM 1489 C C . ASP A 1 193 ? -26.070 13.882 24.125 1.00 38.38 193 ASP A C 1
ATOM 1491 O O . ASP A 1 193 ? -26.585 14.998 24.069 1.00 38.38 193 ASP A O 1
ATOM 1495 N N . TRP A 1 194 ? -26.677 12.870 24.750 1.00 44.53 194 TRP A N 1
ATOM 1496 C CA . TRP A 1 194 ? -27.828 13.030 25.637 1.00 44.53 194 TRP A CA 1
ATOM 1497 C C . TRP A 1 194 ? -27.476 13.892 26.868 1.00 44.53 194 TRP A C 1
ATOM 1499 O O . TRP A 1 194 ? -28.374 14.266 27.624 1.00 44.53 194 TRP A O 1
ATOM 1509 N N . GLY A 1 195 ? -26.205 14.283 27.045 1.00 37.94 195 GLY A N 1
ATOM 1510 C CA . GLY A 1 195 ? -25.753 15.243 28.050 1.00 37.94 195 GLY A CA 1
ATOM 1511 C C . GLY A 1 195 ? -26.290 16.665 27.851 1.00 37.94 195 GLY A C 1
ATOM 1512 O O . GLY A 1 195 ? -26.385 17.414 28.823 1.00 37.94 195 GLY A O 1
ATOM 1513 N N . SER A 1 196 ? -26.734 17.037 26.644 1.00 42.53 196 SER A N 1
ATOM 1514 C CA . SER A 1 196 ? -27.302 18.372 26.395 1.00 42.53 196 SER A CA 1
ATOM 1515 C C . SER A 1 196 ? -28.790 18.496 26.774 1.00 42.53 196 SER A C 1
ATOM 1517 O O . SER A 1 196 ? -29.252 19.590 27.095 1.00 42.53 196 SER A O 1
ATOM 1519 N N . ILE A 1 197 ? -29.550 17.392 26.842 1.00 46.47 197 ILE A N 1
ATOM 1520 C CA . ILE A 1 197 ? -30.993 17.444 27.163 1.00 46.47 197 ILE A CA 1
ATOM 1521 C C . ILE A 1 197 ? -31.242 17.523 28.680 1.00 46.47 197 ILE A C 1
ATOM 1523 O O . ILE A 1 197 ? -32.164 18.214 29.117 1.00 46.47 197 ILE A O 1
ATOM 1527 N N . PHE A 1 198 ? -30.386 16.927 29.517 1.00 45.62 198 PHE A N 1
ATOM 1528 C CA . PHE A 1 198 ? -30.527 17.060 30.976 1.00 45.62 198 PHE A CA 1
ATOM 1529 C C . PHE A 1 198 ? -30.059 18.422 31.517 1.00 45.62 198 PHE A C 1
ATOM 1531 O O . PHE A 1 198 ? -30.528 18.848 32.572 1.00 45.62 198 PHE A O 1
ATOM 1538 N N . SER A 1 199 ? -29.228 19.164 30.774 1.00 42.66 199 SER A N 1
ATOM 1539 C CA . SER A 1 199 ? -28.869 20.545 31.133 1.00 42.66 199 SER A CA 1
ATOM 1540 C C . SER A 1 199 ? -30.017 21.541 30.926 1.00 42.66 199 SER A C 1
ATOM 1542 O O . SER A 1 199 ? -30.028 22.585 31.576 1.00 42.66 199 SER A O 1
ATOM 1544 N N . VAL A 1 200 ? -30.985 21.245 30.051 1.00 44.75 200 VAL A N 1
ATOM 1545 C CA . VAL A 1 200 ? -32.154 22.117 29.829 1.00 44.75 200 VAL A CA 1
ATOM 1546 C C . VAL A 1 200 ? -33.267 21.820 30.839 1.00 44.75 200 VAL A C 1
ATOM 1548 O O . VAL A 1 200 ? -33.961 22.737 31.271 1.00 44.75 200 VAL A O 1
ATOM 1551 N N . LEU A 1 201 ? -33.388 20.575 31.312 1.00 43.16 201 LEU A N 1
ATOM 1552 C CA . LEU A 1 201 ? -34.366 20.211 32.347 1.00 43.16 201 LEU A CA 1
ATOM 1553 C C . LEU A 1 201 ? -33.972 20.666 33.763 1.00 43.16 201 LEU A C 1
ATOM 1555 O O . LEU A 1 201 ? -34.843 20.804 34.610 1.00 43.16 201 LEU A O 1
ATOM 1559 N N . SER A 1 202 ? -32.700 20.993 34.018 1.00 43.03 202 SER A N 1
ATOM 1560 C CA . SER A 1 202 ? -32.292 21.666 35.266 1.00 43.03 202 SER A CA 1
ATOM 1561 C C . SER A 1 202 ? -32.567 23.180 35.267 1.00 43.03 202 SER A C 1
ATOM 1563 O O . SER A 1 202 ? -32.465 23.805 36.323 1.00 43.03 202 SER A O 1
ATOM 1565 N N . LEU A 1 203 ? -32.879 23.785 34.113 1.00 45.78 203 LEU A N 1
ATOM 1566 C CA . LEU A 1 203 ? -33.161 25.223 33.983 1.00 45.78 203 LEU A CA 1
ATOM 1567 C C . LEU A 1 203 ? -34.653 25.548 33.826 1.00 45.78 203 LEU A C 1
ATOM 1569 O O . LEU A 1 203 ? -35.035 26.711 33.946 1.00 45.78 203 LEU A O 1
ATOM 1573 N N . ILE A 1 204 ? -35.500 24.541 33.612 1.00 48.31 204 ILE A N 1
ATOM 1574 C CA . ILE A 1 204 ? -36.955 24.668 33.696 1.00 48.31 204 ILE A CA 1
ATOM 1575 C C . ILE A 1 204 ? -37.370 23.936 34.967 1.00 48.31 204 ILE A C 1
ATOM 1577 O O . ILE A 1 204 ? -37.597 22.732 34.950 1.00 48.31 204 ILE A O 1
ATOM 1581 N N . GLY A 1 205 ? -37.404 24.664 36.082 1.00 46.22 205 GLY A N 1
ATOM 1582 C CA . GLY A 1 205 ? -37.911 24.140 37.342 1.00 46.22 205 GLY A CA 1
ATOM 1583 C C . GLY A 1 205 ? -39.343 23.628 37.185 1.00 46.22 205 GLY A C 1
ATOM 1584 O O . GLY A 1 205 ? -40.267 24.421 36.997 1.00 46.22 205 GLY A O 1
ATOM 1585 N N . ILE A 1 206 ? -39.493 22.308 37.277 1.00 44.53 206 ILE A N 1
ATOM 1586 C CA . ILE A 1 206 ? -40.705 21.595 37.688 1.00 44.53 206 ILE A CA 1
ATOM 1587 C C . ILE A 1 206 ? -40.264 20.560 38.717 1.00 44.53 206 ILE A C 1
ATOM 1589 O O . ILE A 1 206 ? -39.282 19.839 38.429 1.00 44.53 206 ILE A O 1
#

Organism: NCBI:txid144539

pLDDT: mean 79.16, std 21.27, range [36.16, 98.5]

Secondary structure (DSSP, 8-state):
-HHHHHHHHHHHHHHHHHHHHTT--PPPPP----PPPTT-S--TTSHHHHHHHHHHHHHT--EEEEEEEE-SSS-EEEEEEEEEESEE--HHHHSSS----SPP-S-B-TT-EEEEEEE--STT--EEEEEEEEE-STT--EEEEEEEE-SSS--EEEEE---TTTEEEEEEEETTTTEEEEEEEE-------THHHHHHHTTS--

Nearest PDB structures (foldseek):
  4jox-assembly1_A  TM=8.047E-01  e=8.136E-09  Bacillus thuringiensis
  6myi-assembly1_A  TM=7.880E-01  e=4.343E-08  Pleurotus ostreatus
  6myk-assembly4_D  TM=7.063E-01  e=7.177E-08  Pleurotus ostreatus
  5v3s-assembly2_B  TM=7.436E-01  e=1.107E-06  Alcaligenes faecalis
  4oeb-assembly1_A  TM=6.733E-01  e=6.788E-08  Pleurotus ostreatus

Mean predicted aligned error: 13.1 Å